Protein AF-A0A7W1N3K2-F1 (afdb_monomer)

Radius of gyration: 31.16 Å; Cα contacts (8 Å, |Δi|>4): 384; chains: 1; bounding box: 48×25×133 Å

pLDDT: mean 79.23, std 17.22, range [36.03, 97.38]

Structure (mmCIF, N/CA/C/O backbone):
data_AF-A0A7W1N3K2-F1
#
_entry.id   AF-A0A7W1N3K2-F1
#
loop_
_atom_site.group_PDB
_atom_site.id
_atom_site.type_symbol
_atom_site.label_atom_id
_atom_site.label_alt_id
_atom_site.label_comp_id
_atom_site.label_asym_id
_atom_site.label_entity_id
_atom_site.label_seq_id
_atom_site.pdbx_PDB_ins_code
_atom_site.Cartn_x
_atom_site.Cartn_y
_atom_site.Cartn_z
_atom_site.occupancy
_atom_site.B_iso_or_equiv
_atom_site.auth_seq_id
_atom_site.auth_comp_id
_atom_site.auth_asym_id
_atom_site.auth_atom_id
_atom_site.pdbx_PDB_model_num
ATOM 1 N N . MET A 1 1 ? -6.172 -7.281 101.952 1.00 43.69 1 MET A N 1
ATOM 2 C CA . MET A 1 1 ? -5.623 -6.506 100.820 1.00 43.69 1 MET A CA 1
ATOM 3 C C . MET A 1 1 ? -6.697 -5.537 100.343 1.00 43.69 1 MET A C 1
ATOM 5 O O . MET A 1 1 ? -7.819 -5.954 100.101 1.00 43.69 1 MET A O 1
ATOM 9 N N . THR A 1 2 ? -6.356 -4.253 100.351 1.00 39.69 2 THR A N 1
ATOM 10 C CA . THR A 1 2 ? -7.121 -3.047 99.977 1.00 39.69 2 THR A CA 1
ATOM 11 C C . THR A 1 2 ? -7.400 -2.968 98.447 1.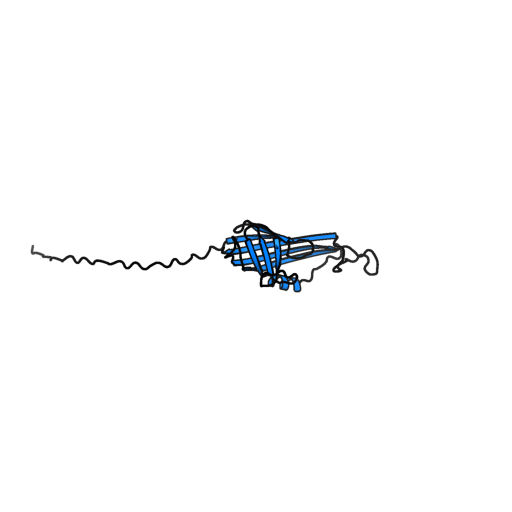00 39.69 2 THR A C 1
ATOM 13 O O . THR A 1 2 ? -6.930 -3.837 97.717 1.00 39.69 2 THR A O 1
ATOM 16 N N . PRO A 1 3 ? -8.194 -1.990 97.946 1.00 61.12 3 PRO A N 1
ATOM 17 C CA . PRO A 1 3 ? -9.293 -2.164 96.979 1.00 61.12 3 PRO A CA 1
ATOM 18 C C . PRO A 1 3 ? -8.945 -1.694 95.549 1.00 61.12 3 PRO A C 1
ATOM 20 O O . PRO A 1 3 ? -7.847 -1.183 95.340 1.00 61.12 3 PRO A O 1
ATOM 23 N N . ARG A 1 4 ? -9.892 -1.752 94.587 1.00 44.25 4 ARG A N 1
ATOM 24 C CA . ARG A 1 4 ? -10.005 -0.736 93.510 1.00 44.25 4 ARG A CA 1
ATOM 25 C C . ARG A 1 4 ? -11.300 -0.793 92.682 1.00 44.25 4 ARG A C 1
ATOM 27 O O . ARG A 1 4 ? -11.722 -1.826 92.184 1.00 44.25 4 ARG A O 1
ATOM 34 N N . THR A 1 5 ? -11.871 0.396 92.561 1.00 49.94 5 THR A N 1
ATOM 35 C CA . THR A 1 5 ? -12.971 0.910 91.738 1.00 49.94 5 THR A CA 1
ATOM 36 C C . THR A 1 5 ? -12.633 0.995 90.241 1.00 49.94 5 THR A C 1
ATOM 38 O O . THR A 1 5 ? -11.475 1.215 89.904 1.00 49.94 5 THR A O 1
ATOM 41 N N . ALA A 1 6 ? -13.647 0.963 89.360 1.00 44.06 6 ALA A N 1
ATOM 42 C CA . ALA A 1 6 ? -13.710 1.714 88.083 1.00 44.06 6 ALA A CA 1
ATOM 43 C C . ALA A 1 6 ? -15.118 1.551 87.459 1.00 44.06 6 ALA A C 1
ATOM 45 O O . ALA A 1 6 ? -15.509 0.450 87.099 1.00 44.06 6 ALA A O 1
ATOM 46 N N . ARG A 1 7 ? -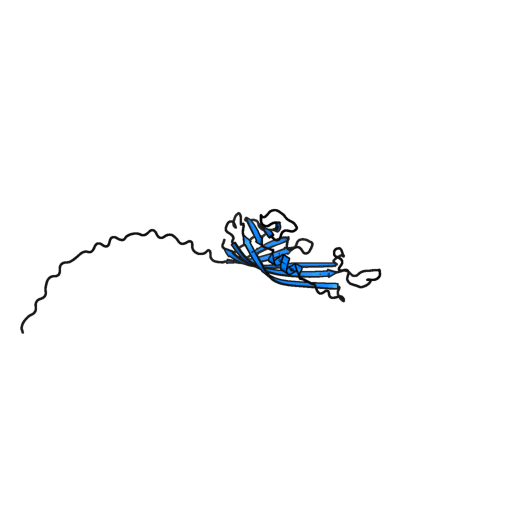16.005 2.546 87.598 1.00 42.62 7 ARG A N 1
ATOM 47 C CA . ARG A 1 7 ? -16.293 3.654 86.654 1.00 42.62 7 ARG A CA 1
ATOM 48 C C . ARG A 1 7 ? -17.092 3.237 85.407 1.00 42.62 7 ARG A C 1
ATOM 50 O O . ARG A 1 7 ? -16.603 2.525 84.543 1.00 42.62 7 ARG A O 1
ATOM 57 N N . GLN A 1 8 ? -18.316 3.770 85.342 1.00 48.03 8 GLN A N 1
ATOM 58 C CA . GLN A 1 8 ? -19.189 3.848 84.169 1.00 48.03 8 GLN A CA 1
ATOM 59 C C . GLN A 1 8 ? -18.473 4.480 82.970 1.00 48.03 8 GLN A C 1
ATOM 61 O O . GLN A 1 8 ? -17.677 5.394 83.177 1.00 48.03 8 GLN A O 1
ATOM 66 N N . LEU A 1 9 ? -18.855 4.100 81.745 1.00 43.91 9 LEU A N 1
ATOM 67 C CA . LEU A 1 9 ? -18.767 4.985 80.580 1.00 43.91 9 LEU A CA 1
ATOM 68 C C . LEU A 1 9 ? -19.886 4.693 79.566 1.00 43.91 9 LEU A C 1
ATOM 70 O O . LEU A 1 9 ? -19.924 3.675 78.882 1.00 43.91 9 LEU A O 1
ATOM 74 N N . LEU A 1 10 ? -20.809 5.650 79.577 1.00 40.62 10 LEU A N 1
ATOM 75 C CA . LEU A 1 10 ? -21.771 6.104 78.582 1.00 40.62 10 LEU A CA 1
ATOM 76 C C . LEU A 1 10 ? -21.402 5.754 77.123 1.00 40.62 10 LEU A C 1
ATOM 78 O O . LEU A 1 10 ? -20.351 6.154 76.624 1.00 40.62 10 LEU A O 1
ATOM 82 N N . GLY A 1 11 ? -22.301 5.047 76.434 1.00 37.06 11 GLY A N 1
ATOM 83 C CA . GLY A 1 11 ? -22.214 4.790 74.997 1.00 37.06 11 GLY A CA 1
ATOM 84 C C . GLY A 1 11 ? -22.633 6.013 74.181 1.00 37.06 11 GLY A C 1
ATOM 85 O O . GLY A 1 11 ? -23.742 6.519 74.340 1.00 37.06 11 GLY A O 1
ATOM 86 N N . LEU A 1 12 ? -21.750 6.466 73.290 1.00 36.03 12 LEU A N 1
ATOM 87 C CA . LEU A 1 12 ? -22.027 7.484 72.280 1.00 36.03 12 LEU A CA 1
ATOM 88 C C . LEU A 1 12 ? -22.140 6.786 70.914 1.00 36.03 12 LEU A C 1
ATOM 90 O O . LEU A 1 12 ? -21.133 6.374 70.342 1.00 36.03 12 LEU A O 1
ATOM 94 N N . LEU A 1 13 ? -23.365 6.621 70.402 1.00 36.94 13 LEU A N 1
ATOM 95 C CA . LEU A 1 13 ? -23.597 6.226 69.009 1.00 36.94 13 LEU A CA 1
ATOM 96 C C . LEU A 1 13 ? -23.281 7.423 68.102 1.00 36.94 13 LEU A C 1
ATOM 98 O O . LEU A 1 13 ? -23.987 8.429 68.139 1.00 36.94 13 LEU A O 1
ATOM 102 N N . ILE A 1 14 ? -22.252 7.303 67.264 1.00 43.41 14 ILE A N 1
ATOM 103 C CA . ILE A 1 14 ? -22.003 8.236 66.161 1.00 43.41 14 ILE A CA 1
ATOM 104 C C . ILE A 1 14 ? -22.633 7.640 64.900 1.00 43.41 14 ILE A C 1
ATOM 106 O O . ILE A 1 14 ? -22.141 6.657 64.348 1.00 43.41 14 ILE A O 1
ATOM 110 N N . ALA A 1 15 ? -23.748 8.226 64.463 1.00 45.44 15 ALA A N 1
ATOM 111 C CA . ALA A 1 15 ? -24.354 7.941 63.170 1.00 45.44 15 ALA A CA 1
ATOM 112 C C . ALA A 1 15 ? -23.503 8.589 62.066 1.00 45.44 15 ALA A C 1
ATOM 114 O O . ALA A 1 15 ? -23.486 9.809 61.915 1.00 45.44 15 ALA A O 1
ATOM 115 N N . ILE A 1 16 ? -22.773 7.770 61.307 1.00 57.22 16 ILE A N 1
ATOM 116 C CA . ILE A 1 16 ? -22.016 8.209 60.131 1.00 57.22 16 ILE A CA 1
ATOM 117 C C . ILE A 1 16 ? -22.963 8.179 58.928 1.00 57.22 16 ILE A C 1
ATOM 119 O O . ILE A 1 16 ? -23.215 7.130 58.337 1.00 57.22 16 ILE A O 1
ATOM 123 N N . THR A 1 17 ? -23.504 9.339 58.565 1.00 52.22 17 THR A N 1
ATOM 124 C CA . THR A 1 17 ? -24.185 9.562 57.283 1.00 52.22 17 THR A CA 1
ATOM 125 C C . THR A 1 17 ? -23.172 9.465 56.143 1.00 52.22 17 THR A C 1
ATOM 127 O O . THR A 1 17 ? -22.297 10.317 55.996 1.00 52.22 17 THR A O 1
ATOM 130 N N . CYS A 1 18 ? -23.282 8.405 55.342 1.00 46.88 18 CYS A N 1
ATOM 131 C CA . CYS A 1 18 ? -22.450 8.164 54.169 1.00 46.88 18 CYS A CA 1
ATOM 132 C C . CYS A 1 18 ? -22.920 9.066 53.014 1.00 46.88 18 CYS A C 1
ATOM 134 O O . CYS A 1 18 ? -24.005 8.877 52.469 1.00 46.88 18 CYS A O 1
ATOM 136 N N . ILE A 1 19 ? -22.118 10.074 52.668 1.00 56.16 19 ILE A N 1
ATOM 137 C CA . ILE A 1 19 ? -22.347 10.936 51.504 1.00 56.16 19 ILE A CA 1
ATOM 138 C C . ILE A 1 19 ? -21.936 10.140 50.260 1.00 56.16 19 ILE A C 1
ATOM 140 O O . ILE A 1 19 ? -20.752 9.907 50.026 1.00 56.16 19 ILE A O 1
ATOM 144 N N . THR A 1 20 ? -22.908 9.701 49.461 1.00 48.81 20 THR A N 1
ATOM 145 C CA . THR A 1 20 ? -22.653 9.032 48.181 1.00 48.81 20 THR A CA 1
ATOM 146 C C . THR A 1 20 ? -22.247 10.067 47.135 1.00 48.81 20 THR A C 1
ATOM 148 O O . THR A 1 20 ? -23.088 10.778 46.586 1.00 48.81 20 THR A O 1
ATOM 151 N N . VAL A 1 21 ? -20.949 10.167 46.861 1.00 57.38 21 VAL A N 1
ATOM 152 C CA . VAL A 1 21 ? -20.419 10.948 45.737 1.00 57.38 21 VAL A CA 1
ATOM 153 C C . VAL A 1 21 ? -20.678 10.158 44.444 1.00 57.38 21 VAL A C 1
ATOM 155 O O . VAL A 1 21 ? -20.273 8.995 44.380 1.00 57.38 21 VAL A O 1
ATOM 158 N N . PRO A 1 22 ? -21.338 10.716 43.412 1.00 49.38 22 PRO A N 1
ATOM 159 C CA . PRO A 1 22 ? -21.497 10.024 42.139 1.00 49.38 22 PRO A CA 1
ATOM 160 C C . PRO A 1 22 ? -20.122 9.844 41.489 1.00 49.38 22 PRO A C 1
ATOM 162 O O . PRO A 1 22 ? -19.454 10.812 41.126 1.00 49.38 22 PRO A O 1
ATOM 165 N N . SER A 1 23 ? -19.673 8.595 41.363 1.00 55.66 23 SER A N 1
ATOM 166 C CA . SER A 1 23 ? -18.460 8.268 40.620 1.00 55.66 23 SER A CA 1
ATOM 167 C C . SER A 1 23 ? -18.677 8.591 39.143 1.00 55.66 23 SER A C 1
ATOM 169 O O . SER A 1 23 ? -19.419 7.897 38.450 1.00 55.66 23 SER A O 1
ATOM 171 N N . ALA A 1 24 ? -18.024 9.644 38.652 1.00 55.44 24 ALA A N 1
ATOM 172 C CA . ALA A 1 24 ? -17.846 9.839 37.222 1.00 55.44 24 ALA A CA 1
ATOM 173 C C . ALA A 1 24 ? -17.081 8.622 36.684 1.00 55.44 24 ALA A C 1
ATOM 175 O O . ALA A 1 24 ? -15.933 8.383 37.063 1.00 55.44 24 ALA A O 1
ATOM 176 N N . ALA A 1 25 ? -17.736 7.817 35.848 1.00 49.62 25 ALA A N 1
ATOM 177 C CA . ALA A 1 25 ? -17.084 6.725 35.149 1.00 49.62 25 ALA A CA 1
ATOM 178 C C . ALA A 1 25 ? -16.041 7.329 34.203 1.00 49.62 25 ALA A C 1
ATOM 180 O O . ALA A 1 25 ? -16.373 7.848 33.138 1.00 49.62 25 ALA A O 1
ATOM 181 N N . PHE A 1 26 ? -14.773 7.300 34.610 1.00 51.06 26 PHE A N 1
ATOM 182 C CA . PHE A 1 26 ? -13.671 7.558 33.700 1.00 51.06 26 PHE A CA 1
ATOM 183 C C . PHE A 1 26 ? -13.748 6.502 32.598 1.00 51.06 26 PHE A C 1
ATOM 185 O O . PHE A 1 26 ? -13.645 5.307 32.878 1.00 51.06 26 PHE A O 1
ATOM 192 N N . ALA A 1 27 ? -13.974 6.940 31.357 1.00 50.41 27 ALA A N 1
ATOM 193 C CA . ALA A 1 27 ? -13.860 6.071 30.197 1.00 50.41 27 ALA A CA 1
ATOM 194 C C . ALA A 1 27 ? -12.475 5.416 30.247 1.00 50.41 27 ALA A C 1
ATOM 196 O O . ALA A 1 27 ? -11.451 6.104 30.244 1.00 50.41 27 ALA A O 1
ATOM 197 N N . THR A 1 28 ? -12.443 4.092 30.370 1.00 49.56 28 THR A N 1
ATOM 198 C CA . THR A 1 28 ? -11.194 3.340 30.320 1.00 49.56 28 THR A CA 1
ATOM 199 C C . THR A 1 28 ? -10.513 3.637 28.982 1.00 49.56 28 THR A C 1
ATOM 201 O O . THR A 1 28 ? -11.188 3.615 27.948 1.00 49.56 28 THR A O 1
ATOM 204 N N . PRO A 1 29 ? -9.200 3.941 28.960 1.00 51.53 29 PRO A N 1
ATOM 205 C CA . PRO A 1 29 ? -8.482 4.125 27.707 1.00 51.53 29 PRO A CA 1
ATOM 206 C C . PRO A 1 29 ? -8.714 2.895 26.827 1.00 51.53 29 PRO A C 1
ATOM 208 O O . PRO A 1 29 ? -8.426 1.776 27.256 1.00 51.53 29 PRO A O 1
ATOM 211 N N . SER A 1 30 ? -9.289 3.093 25.634 1.00 57.53 30 SER A N 1
ATOM 212 C CA . SER A 1 30 ? -9.571 1.998 24.702 1.00 57.53 30 SER A CA 1
ATOM 213 C C . SER A 1 30 ? -8.259 1.259 24.448 1.00 57.53 30 SER A C 1
ATOM 215 O O . SER A 1 30 ? -7.295 1.855 23.962 1.00 57.53 30 SER A O 1
ATOM 217 N N . ALA A 1 31 ? -8.192 -0.004 24.882 1.00 64.62 31 ALA A N 1
ATOM 218 C CA . ALA A 1 31 ? -6.961 -0.779 24.868 1.00 64.62 31 ALA A CA 1
ATOM 219 C C . ALA A 1 31 ? -6.385 -0.783 23.451 1.00 64.62 31 ALA A C 1
ATOM 221 O O . ALA A 1 31 ? -7.064 -1.201 22.515 1.00 64.62 31 ALA A O 1
ATOM 222 N N . THR A 1 32 ? -5.150 -0.309 23.296 1.00 72.94 32 THR A N 1
ATOM 223 C CA . THR A 1 32 ? -4.456 -0.281 22.010 1.00 72.94 32 THR A CA 1
ATOM 224 C C . THR A 1 32 ? -4.365 -1.693 21.444 1.00 72.94 32 THR A C 1
ATOM 226 O O . THR A 1 32 ? -3.746 -2.566 22.053 1.00 72.94 32 THR A O 1
ATOM 229 N N . LYS A 1 33 ? -4.966 -1.928 20.275 1.00 84.31 33 LYS A N 1
ATOM 230 C CA . LYS A 1 33 ? -4.964 -3.244 19.628 1.00 84.31 33 LYS A CA 1
ATOM 231 C C . LYS A 1 33 ? -4.117 -3.231 18.363 1.00 84.31 33 LYS A C 1
ATOM 233 O O . LYS A 1 33 ? -4.164 -2.278 17.588 1.00 84.31 33 LYS A O 1
ATOM 238 N N . SER A 1 34 ? -3.367 -4.305 18.136 1.00 89.94 34 SER A N 1
ATOM 239 C CA . SER A 1 34 ? -2.509 -4.441 16.959 1.00 89.94 34 SER A CA 1
ATOM 240 C C . SER A 1 34 ? -3.277 -4.938 15.734 1.00 89.94 34 SER A C 1
ATOM 242 O O . SER A 1 34 ? -4.151 -5.805 15.821 1.00 89.94 34 SER A O 1
ATOM 244 N N . VAL A 1 35 ? -2.907 -4.405 14.577 1.00 92.88 35 VAL A N 1
ATOM 245 C CA . VAL A 1 35 ? -3.463 -4.733 13.265 1.00 92.88 35 VAL A CA 1
ATOM 246 C C . VAL A 1 35 ? -2.312 -4.933 12.284 1.00 92.88 35 VAL A C 1
ATOM 248 O O . VAL A 1 35 ? -1.357 -4.159 12.295 1.00 92.88 35 VAL A O 1
ATOM 251 N N . GLN A 1 36 ? -2.406 -5.960 11.442 1.00 94.38 36 GLN A N 1
ATOM 252 C CA . GLN A 1 36 ? -1.502 -6.188 10.314 1.00 94.38 36 GLN A CA 1
ATOM 253 C C . GLN A 1 36 ? -2.184 -5.766 9.015 1.00 94.38 36 GLN A C 1
ATOM 255 O O . GLN A 1 36 ? -3.389 -5.961 8.849 1.00 94.38 36 GLN A O 1
ATOM 260 N N . ILE A 1 37 ? -1.405 -5.193 8.105 1.00 92.94 37 ILE A N 1
ATOM 261 C CA . ILE A 1 37 ? -1.875 -4.582 6.862 1.00 92.94 37 ILE A CA 1
ATOM 262 C C . ILE A 1 37 ? -1.190 -5.273 5.693 1.00 92.94 37 ILE A C 1
ATOM 264 O O . ILE A 1 37 ? 0.030 -5.443 5.699 1.00 92.94 37 ILE A O 1
ATOM 268 N N . TRP A 1 38 ? -1.973 -5.608 4.675 1.00 91.62 38 TRP A N 1
ATOM 269 C CA . TRP A 1 38 ? -1.497 -6.203 3.433 1.00 91.62 38 TRP A CA 1
ATOM 270 C C . TRP A 1 38 ? -2.159 -5.483 2.268 1.00 91.62 38 TRP A C 1
ATOM 272 O O . TRP A 1 38 ? -3.387 -5.446 2.195 1.00 91.62 38 TRP A O 1
ATOM 282 N N . VAL A 1 39 ? -1.368 -4.918 1.360 1.00 86.62 39 VAL A N 1
ATOM 283 C CA . VAL A 1 39 ? -1.870 -4.272 0.143 1.00 86.62 39 VAL A CA 1
ATOM 284 C C . VAL A 1 39 ? -1.228 -4.921 -1.069 1.00 86.62 39 VAL A C 1
ATOM 286 O O . VAL A 1 39 ? -0.005 -5.060 -1.145 1.00 86.62 39 VAL A O 1
ATOM 289 N N . THR A 1 40 ? -2.069 -5.267 -2.036 1.00 84.06 40 THR A N 1
ATOM 290 C CA . THR A 1 40 ? -1.651 -5.607 -3.392 1.00 84.06 40 THR A CA 1
ATOM 291 C C . THR A 1 40 ? -2.012 -4.434 -4.295 1.00 84.06 40 THR A C 1
ATOM 293 O O . THR A 1 40 ? -3.205 -4.237 -4.552 1.00 84.06 40 THR A O 1
ATOM 296 N N . PRO A 1 41 ? -1.022 -3.644 -4.745 1.00 71.44 41 PRO A N 1
ATOM 297 C CA . PRO A 1 41 ? -1.232 -2.587 -5.721 1.00 71.44 41 PRO A CA 1
ATOM 298 C C . PRO A 1 41 ? -1.942 -3.062 -6.992 1.00 71.44 41 PRO A C 1
ATOM 300 O O . PRO A 1 41 ? -1.636 -4.132 -7.520 1.00 71.44 41 PRO A O 1
ATOM 303 N N . ASP A 1 42 ? -2.858 -2.250 -7.510 1.00 66.44 42 ASP A N 1
ATOM 304 C CA . ASP A 1 42 ? -3.345 -2.377 -8.881 1.00 66.44 42 ASP A CA 1
ATOM 305 C C . ASP A 1 42 ? -2.285 -1.825 -9.861 1.00 66.44 42 ASP A C 1
ATOM 307 O O . ASP A 1 42 ? -1.387 -1.090 -9.459 1.00 66.44 42 ASP A O 1
ATOM 311 N N . LYS A 1 43 ? -2.341 -2.242 -11.140 1.00 58.00 43 LYS A N 1
ATOM 312 C CA . LYS A 1 43 ? -1.297 -2.007 -12.168 1.00 58.00 43 LYS A CA 1
ATOM 313 C C . LYS A 1 43 ? -0.663 -0.603 -12.119 1.00 58.00 43 LYS A C 1
ATOM 315 O O . LYS A 1 43 ? -1.372 0.399 -12.137 1.00 58.00 43 LYS A O 1
ATOM 320 N N . GLY A 1 44 ? 0.668 -0.567 -12.243 1.00 55.06 44 GLY A N 1
ATOM 321 C CA . GLY A 1 44 ? 1.487 0.645 -12.115 1.00 55.06 44 GLY A CA 1
ATOM 322 C C . GLY A 1 44 ? 1.805 0.893 -10.645 1.00 55.06 44 GLY A C 1
ATOM 323 O O . GLY A 1 44 ? 0.913 0.744 -9.826 1.00 55.06 44 GLY A O 1
ATOM 324 N N . ASP A 1 45 ? 3.061 1.199 -10.312 1.00 52.00 45 ASP A N 1
ATOM 325 C CA . ASP A 1 45 ? 3.653 1.242 -8.958 1.00 52.00 45 ASP A CA 1
ATOM 326 C C . ASP A 1 45 ? 3.018 2.269 -7.997 1.00 52.00 45 ASP A C 1
ATOM 328 O O . ASP A 1 45 ? 3.670 3.153 -7.445 1.00 52.00 45 ASP A O 1
ATOM 332 N N . THR A 1 46 ? 1.715 2.166 -7.791 1.00 56.91 46 THR A N 1
ATOM 333 C CA . THR A 1 46 ? 0.914 3.036 -6.954 1.00 56.91 46 THR A CA 1
ATOM 334 C C . THR A 1 46 ? 0.599 2.301 -5.656 1.00 56.91 46 THR A C 1
ATOM 336 O O . THR A 1 46 ? 0.402 1.089 -5.667 1.00 56.91 46 THR A O 1
ATOM 339 N N . PRO A 1 47 ? 0.530 2.970 -4.500 1.00 53.66 47 PRO A N 1
ATOM 340 C CA . PRO A 1 47 ? 0.220 2.299 -3.241 1.00 53.66 47 PRO A CA 1
ATOM 341 C C . PRO A 1 47 ? -1.266 1.913 -3.098 1.00 53.66 47 PRO A C 1
ATOM 343 O O . PRO A 1 47 ? -1.752 1.691 -1.986 1.00 53.66 47 PRO A O 1
ATOM 346 N N . TYR A 1 48 ? -2.004 1.849 -4.211 1.00 72.88 48 TYR A N 1
ATOM 347 C CA . TYR A 1 48 ? -3.452 1.703 -4.240 1.00 72.88 48 TYR A CA 1
ATOM 348 C C . TYR A 1 48 ? -3.850 0.352 -4.811 1.00 72.88 48 TYR A C 1
ATOM 350 O O . TYR A 1 48 ? -3.301 -0.076 -5.817 1.00 72.88 48 TYR A O 1
ATOM 358 N N . GLY A 1 49 ? -4.814 -0.313 -4.189 1.00 79.50 49 GLY A N 1
ATOM 359 C CA . GLY A 1 49 ? -5.293 -1.602 -4.663 1.00 79.50 49 GLY A CA 1
ATOM 360 C C . GLY A 1 49 ? -6.093 -2.342 -3.609 1.00 79.50 49 GLY A C 1
ATOM 361 O O . GLY A 1 49 ? -6.718 -1.734 -2.733 1.00 79.50 49 GLY A O 1
ATOM 362 N N . LYS A 1 50 ? -6.095 -3.671 -3.698 1.00 90.75 50 LYS A N 1
ATOM 363 C CA . LYS A 1 50 ? -6.791 -4.523 -2.730 1.00 90.75 50 LYS A CA 1
ATOM 364 C C . LYS A 1 50 ? -6.058 -4.488 -1.400 1.00 90.75 50 LYS A C 1
ATOM 366 O O . LYS A 1 50 ? -4.837 -4.621 -1.364 1.00 90.75 50 LYS A O 1
ATOM 371 N N . VAL A 1 51 ? -6.812 -4.355 -0.316 1.00 93.19 51 VAL A N 1
ATOM 372 C CA . VAL A 1 51 ? -6.266 -4.320 1.041 1.00 93.19 51 VAL A CA 1
ATOM 373 C C . VAL A 1 51 ? -6.934 -5.357 1.932 1.00 93.19 51 VAL A C 1
ATOM 375 O O . VAL A 1 51 ? -8.143 -5.578 1.845 1.00 93.19 51 VAL A O 1
ATOM 378 N N . LEU A 1 52 ? -6.137 -5.973 2.797 1.00 95.00 52 LEU A N 1
ATOM 379 C CA . LEU A 1 52 ? -6.551 -6.893 3.844 1.00 95.00 52 LEU A CA 1
ATOM 380 C C . LEU A 1 52 ? -5.981 -6.407 5.179 1.00 95.00 52 LEU A C 1
ATOM 382 O O . LEU A 1 52 ? -4.779 -6.166 5.300 1.00 95.00 52 LEU A O 1
ATOM 386 N N . PHE A 1 53 ? -6.850 -6.303 6.179 1.00 94.94 53 PHE A N 1
ATOM 387 C CA . PHE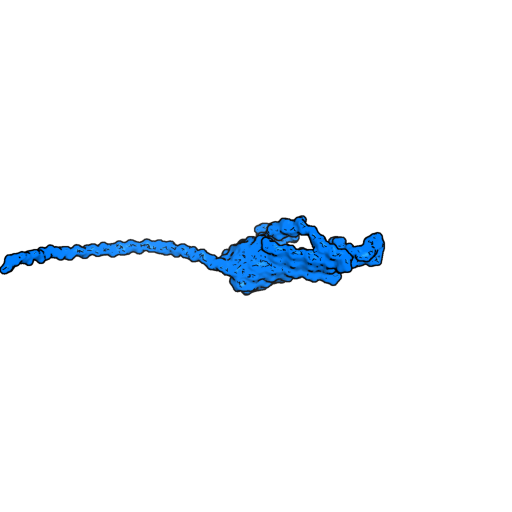 A 1 53 ? -6.479 -6.043 7.562 1.00 94.94 53 PHE A CA 1
ATOM 388 C C . PHE A 1 53 ? -6.755 -7.292 8.401 1.00 94.94 53 PHE A C 1
ATOM 390 O O . PHE A 1 53 ? -7.813 -7.916 8.267 1.00 94.94 53 PHE A O 1
ATOM 397 N N . THR A 1 54 ? -5.805 -7.657 9.261 1.00 95.69 54 THR A N 1
ATOM 398 C CA . THR A 1 54 ? -5.954 -8.767 10.215 1.00 95.69 54 THR A CA 1
ATOM 399 C C . THR A 1 54 ? -5.579 -8.341 11.638 1.00 95.69 54 THR A C 1
ATOM 401 O O . THR A 1 54 ? -4.895 -7.337 11.842 1.00 95.69 54 THR A O 1
ATOM 404 N N . GLY A 1 55 ? -6.029 -9.095 12.646 1.00 92.81 55 GLY A N 1
ATOM 405 C CA . GLY A 1 55 ? -5.859 -8.758 14.064 1.00 92.81 55 GLY A CA 1
ATOM 406 C C . GLY A 1 55 ? -7.093 -8.051 14.619 1.00 92.81 55 GLY A C 1
ATOM 407 O O . GLY A 1 55 ? -8.202 -8.567 14.499 1.00 92.81 55 GLY A O 1
ATOM 408 N N . ALA A 1 56 ? -6.918 -6.870 15.217 1.00 91.88 56 ALA A N 1
ATOM 409 C CA . ALA A 1 56 ? -8.036 -6.108 15.787 1.00 91.88 56 ALA A CA 1
ATOM 410 C C . ALA A 1 56 ? -9.078 -5.660 14.750 1.00 91.88 56 ALA A C 1
ATOM 412 O O . ALA A 1 56 ? -10.233 -5.413 15.090 1.00 91.88 56 ALA A O 1
ATOM 413 N N . ILE A 1 57 ? -8.662 -5.568 13.488 1.00 92.25 57 ILE A N 1
ATOM 414 C CA . ILE A 1 57 ? -9.524 -5.358 12.333 1.00 92.25 57 ILE A CA 1
ATOM 415 C C . ILE A 1 57 ? -9.425 -6.627 11.494 1.00 92.25 57 ILE A C 1
ATOM 417 O O . ILE A 1 57 ? -8.351 -6.949 11.003 1.00 92.25 57 ILE A O 1
ATOM 421 N N . GLY A 1 58 ? -10.537 -7.345 11.347 1.00 95.00 58 GLY A N 1
ATOM 422 C CA . GLY A 1 58 ? -10.683 -8.460 10.410 1.00 95.00 58 GLY A CA 1
ATOM 423 C C . GLY A 1 58 ? -11.631 -8.061 9.286 1.00 95.00 58 GLY A C 1
ATOM 424 O O . GLY A 1 58 ? -12.844 -8.282 9.393 1.00 95.00 58 GLY A O 1
ATOM 425 N N . ASP A 1 59 ? -11.098 -7.394 8.263 1.00 96.94 59 ASP A N 1
ATOM 426 C CA . ASP A 1 59 ? -11.862 -6.894 7.115 1.00 96.94 59 ASP A CA 1
ATOM 427 C C . ASP A 1 59 ? -10.944 -6.665 5.900 1.00 96.94 59 ASP A C 1
ATOM 429 O O . ASP A 1 59 ? -9.718 -6.670 6.008 1.00 96.94 59 ASP A O 1
ATOM 433 N N . TYR A 1 60 ? -11.537 -6.488 4.726 1.00 96.12 60 TYR A N 1
ATOM 434 C CA . TYR A 1 60 ? -10.836 -6.324 3.461 1.00 96.12 60 TYR A CA 1
ATOM 435 C C . TYR A 1 60 ? -11.604 -5.390 2.525 1.00 96.12 60 TYR A C 1
ATOM 437 O O . TYR A 1 60 ? -12.799 -5.134 2.683 1.00 96.12 60 TYR A O 1
ATOM 445 N N . GLY A 1 61 ? -10.917 -4.884 1.509 1.00 94.56 61 GLY A N 1
ATOM 446 C CA . GLY A 1 61 ? -11.526 -3.990 0.541 1.00 94.56 61 GLY A CA 1
ATOM 447 C C . GLY A 1 61 ? -10.507 -3.389 -0.404 1.00 94.56 61 GLY A C 1
ATOM 448 O O . GLY A 1 61 ? -9.697 -4.110 -0.987 1.00 94.56 61 GLY A O 1
ATOM 449 N N . LYS A 1 62 ? -10.570 -2.070 -0.576 1.00 92.81 62 LYS A N 1
ATOM 450 C CA . LYS A 1 62 ? -9.698 -1.335 -1.493 1.00 92.81 62 LYS A CA 1
ATOM 451 C C . LYS A 1 62 ? -9.277 0.015 -0.936 1.00 92.81 62 LYS A C 1
ATOM 453 O O . LYS A 1 62 ? -9.930 0.562 -0.049 1.00 92.81 62 LYS A O 1
ATOM 458 N N . THR A 1 63 ? -8.227 0.575 -1.509 1.00 88.81 63 THR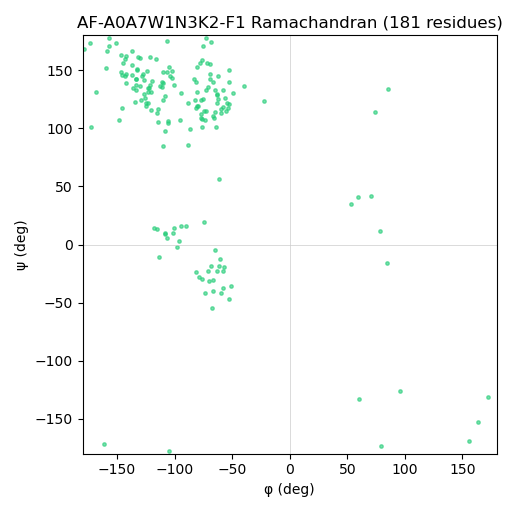 A N 1
ATOM 459 C CA . THR A 1 63 ? -7.772 1.938 -1.238 1.00 88.81 63 THR A CA 1
ATOM 460 C C . THR A 1 63 ? -8.084 2.872 -2.408 1.00 88.81 63 THR A C 1
ATOM 462 O O . THR A 1 63 ? -8.159 2.448 -3.560 1.00 88.81 63 THR A O 1
ATOM 465 N N . ILE A 1 64 ? -8.338 4.146 -2.108 1.00 85.50 64 ILE A N 1
ATOM 466 C CA . ILE A 1 64 ? -8.636 5.200 -3.085 1.00 85.50 64 ILE A CA 1
ATOM 467 C C . ILE A 1 64 ? -7.794 6.421 -2.724 1.00 85.50 64 ILE A C 1
ATOM 469 O O . ILE A 1 64 ? -7.778 6.815 -1.557 1.00 85.50 64 ILE A O 1
ATOM 473 N N . ASN A 1 65 ? -7.124 7.019 -3.709 1.00 78.25 65 ASN A N 1
ATOM 474 C CA . ASN A 1 65 ? -6.348 8.229 -3.475 1.00 78.25 65 ASN A CA 1
ATOM 475 C C . ASN A 1 65 ? -7.274 9.431 -3.255 1.00 78.25 65 ASN A C 1
ATOM 477 O O . ASN A 1 65 ? -8.265 9.596 -3.975 1.00 78.25 65 ASN A O 1
ATOM 481 N N . THR A 1 66 ? -6.995 10.224 -2.226 1.00 72.00 66 THR A N 1
ATOM 482 C CA . THR A 1 66 ? -7.849 11.328 -1.799 1.00 72.00 66 THR A CA 1
ATOM 483 C C . THR A 1 66 ? -7.050 12.534 -1.319 1.00 72.00 66 THR A C 1
ATOM 485 O O . THR A 1 66 ? -5.906 12.411 -0.899 1.00 72.00 66 THR A O 1
ATOM 488 N N . ASP A 1 67 ? -7.677 13.704 -1.314 1.00 72.19 67 ASP A N 1
ATOM 489 C CA . ASP A 1 67 ? -7.189 14.861 -0.572 1.00 72.19 67 ASP A CA 1
ATOM 490 C C . ASP A 1 67 ? -7.398 14.680 0.947 1.00 72.19 67 ASP A C 1
ATOM 492 O O . ASP A 1 67 ? -8.003 13.707 1.414 1.00 72.19 67 ASP A O 1
ATOM 496 N N . LYS A 1 68 ? -6.942 15.657 1.742 1.00 71.38 68 LYS A N 1
ATOM 497 C CA . LYS A 1 68 ? -7.117 15.669 3.208 1.00 71.38 68 LYS A CA 1
ATOM 498 C C . LYS A 1 68 ? -8.580 15.597 3.672 1.00 71.38 68 LYS A C 1
ATOM 500 O O . LYS A 1 68 ? -8.836 15.288 4.830 1.00 71.38 68 LYS A O 1
ATOM 505 N N . ASN A 1 69 ? -9.530 15.925 2.794 1.00 70.44 69 ASN A N 1
ATOM 506 C CA . ASN A 1 69 ? -10.963 15.926 3.076 1.00 70.44 69 ASN A CA 1
ATOM 507 C C . ASN A 1 69 ? -11.635 14.613 2.623 1.00 70.44 69 ASN A C 1
ATOM 509 O O . ASN A 1 69 ? -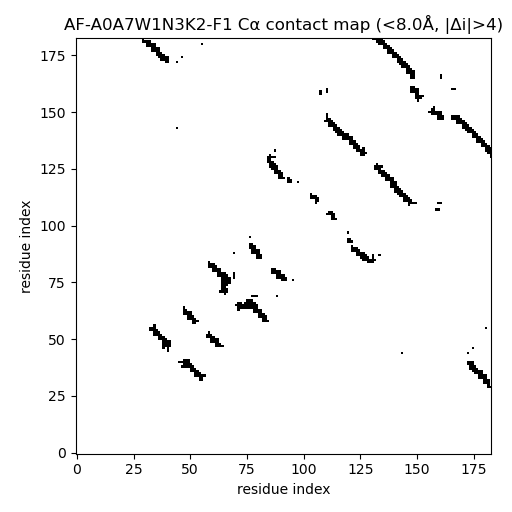12.854 14.480 2.726 1.00 70.44 69 ASN A O 1
ATOM 513 N N . GLY A 1 70 ? -10.874 13.642 2.101 1.00 62.06 70 GLY A N 1
ATOM 514 C CA . GLY A 1 70 ? -11.388 12.351 1.641 1.00 62.06 70 GLY A CA 1
ATOM 515 C C . GLY A 1 70 ? -12.059 12.384 0.260 1.00 62.06 70 GLY A C 1
ATOM 516 O O . GLY A 1 70 ? -12.714 11.399 -0.127 1.00 62.06 70 GLY A O 1
ATOM 517 N N . LYS A 1 71 ? -11.904 13.485 -0.491 1.00 72.31 71 LYS A N 1
ATOM 518 C CA . LYS A 1 71 ? -12.342 13.605 -1.889 1.00 72.31 71 LYS A CA 1
ATOM 519 C C . LYS A 1 71 ? -11.297 12.969 -2.795 1.00 72.31 71 LYS A C 1
ATOM 521 O O . LYS A 1 71 ? -10.115 13.148 -2.558 1.00 72.31 71 LYS A O 1
ATOM 526 N N . VAL A 1 72 ? -11.722 12.244 -3.831 1.00 73.25 72 VAL A N 1
ATOM 527 C CA . VAL A 1 72 ? -10.797 11.585 -4.769 1.00 73.25 72 VAL A CA 1
ATOM 528 C C . VAL A 1 72 ? -9.834 12.601 -5.382 1.00 73.25 72 VAL A C 1
ATOM 530 O O . VAL A 1 72 ? -10.275 13.591 -5.964 1.00 73.25 72 VAL A O 1
ATOM 533 N N . ASP A 1 73 ? -8.543 12.321 -5.256 1.00 66.38 73 ASP A N 1
ATOM 534 C CA . ASP A 1 73 ? -7.447 13.125 -5.787 1.00 66.38 73 ASP A CA 1
ATOM 535 C C . ASP A 1 73 ? -6.326 12.174 -6.202 1.00 66.38 73 ASP A C 1
ATOM 537 O O . ASP A 1 73 ? -5.787 11.450 -5.370 1.00 66.38 73 ASP A O 1
ATOM 541 N N . SER A 1 74 ? -5.988 12.140 -7.490 1.00 58.66 74 SER A N 1
ATOM 542 C CA . SER A 1 74 ? -4.915 11.285 -8.006 1.00 58.66 74 SER A CA 1
ATOM 543 C C . SER A 1 74 ? -3.524 11.724 -7.545 1.00 58.66 74 SER A C 1
ATOM 545 O O . SER A 1 74 ? -2.611 10.905 -7.586 1.00 58.66 74 SER A O 1
ATOM 547 N N . ASN A 1 75 ? -3.379 12.973 -7.089 1.00 61.94 75 ASN A N 1
ATOM 548 C CA . ASN A 1 75 ? -2.139 13.558 -6.576 1.00 61.94 75 ASN A CA 1
ATOM 549 C C . ASN A 1 75 ? -2.173 13.756 -5.052 1.00 61.94 75 ASN A C 1
ATOM 551 O O . ASN A 1 75 ? -1.295 14.418 -4.502 1.00 61.94 75 ASN A O 1
ATOM 555 N N . GLY A 1 76 ? -3.198 13.226 -4.382 1.00 61.81 76 GLY A N 1
ATOM 556 C CA . GLY A 1 76 ? -3.385 13.406 -2.952 1.00 61.81 76 GLY A CA 1
ATOM 557 C C . GLY A 1 76 ? -2.335 12.662 -2.127 1.00 61.81 76 GLY A C 1
ATOM 558 O O . GLY A 1 76 ? -1.896 11.567 -2.483 1.00 61.81 76 GLY A O 1
ATOM 559 N N . ASP A 1 77 ? -1.974 13.246 -0.986 1.00 76.94 77 ASP A N 1
ATOM 560 C CA . ASP A 1 77 ? -1.115 12.623 0.029 1.00 76.94 77 ASP A CA 1
ATOM 561 C C . ASP A 1 77 ? -1.926 11.835 1.079 1.00 76.94 77 ASP A C 1
ATOM 563 O O . ASP A 1 77 ? -1.425 11.521 2.160 1.00 76.94 77 ASP A O 1
ATOM 567 N N . TYR A 1 78 ? -3.197 11.532 0.801 1.00 83.69 78 TYR A N 1
ATOM 568 C CA . TYR A 1 78 ? -4.085 10.814 1.713 1.00 83.69 78 TYR A CA 1
ATOM 569 C C . TYR A 1 78 ? -4.741 9.634 1.015 1.00 83.69 78 TYR A C 1
ATOM 571 O O . TYR A 1 78 ? -5.114 9.690 -0.152 1.00 83.69 78 TYR A O 1
ATOM 579 N N . VAL A 1 79 ? -4.945 8.554 1.759 1.00 87.75 79 VAL A N 1
ATOM 580 C CA . VAL A 1 79 ? -5.538 7.332 1.223 1.00 87.75 79 VAL A CA 1
ATOM 581 C C . VAL A 1 79 ? -6.802 7.005 1.983 1.00 87.75 79 VAL A C 1
ATOM 583 O O . VAL A 1 79 ? -6.759 6.670 3.166 1.00 87.75 79 VAL A O 1
ATOM 586 N N . LYS A 1 80 ? -7.942 7.031 1.294 1.00 90.81 80 LYS A N 1
ATOM 587 C CA . LYS A 1 80 ? -9.180 6.495 1.847 1.00 90.81 80 LYS A CA 1
ATOM 588 C C . LYS A 1 80 ? -9.188 4.981 1.710 1.00 90.81 80 LYS A C 1
ATOM 590 O O . LYS A 1 80 ? -9.181 4.435 0.606 1.00 90.81 80 LYS A O 1
ATOM 595 N N . VAL A 1 81 ? -9.257 4.306 2.844 1.00 92.69 81 VAL A N 1
ATOM 596 C CA . VAL A 1 81 ? -9.451 2.866 2.949 1.00 92.69 81 VAL A CA 1
ATOM 597 C C . VAL A 1 81 ? -10.950 2.592 2.975 1.00 92.69 81 VAL A C 1
ATOM 599 O O . VAL A 1 81 ? -11.674 3.106 3.827 1.00 92.69 81 VAL A O 1
ATOM 602 N N . VAL A 1 82 ? -11.424 1.791 2.024 1.00 93.75 82 VAL A N 1
ATOM 603 C CA . VAL A 1 82 ? -12.828 1.394 1.902 1.00 93.75 82 VAL A CA 1
ATOM 604 C C . VAL A 1 82 ? -12.932 -0.103 2.144 1.00 93.75 82 VAL A C 1
ATOM 606 O O . VAL A 1 82 ? -12.562 -0.900 1.280 1.00 93.75 82 VAL A O 1
ATOM 609 N N . LEU A 1 83 ? -13.436 -0.472 3.320 1.00 95.81 83 LEU A N 1
ATOM 610 C CA . LEU A 1 83 ? -13.635 -1.852 3.757 1.00 95.81 83 LEU A CA 1
ATOM 611 C C . LEU A 1 83 ? -15.126 -2.212 3.733 1.00 95.81 83 LEU A C 1
ATOM 613 O O . LEU A 1 83 ? -15.977 -1.365 3.450 1.00 95.81 83 LEU A O 1
ATOM 617 N N . LYS A 1 84 ? -15.473 -3.473 4.010 1.00 97.38 84 LYS A N 1
ATOM 618 C CA . LYS A 1 84 ? -16.878 -3.906 4.011 1.00 97.38 84 LYS A CA 1
ATOM 619 C C . LYS A 1 84 ? -17.673 -3.335 5.182 1.00 97.38 84 LYS A C 1
ATOM 621 O O . LYS A 1 84 ? -18.869 -3.107 5.031 1.00 97.38 84 LYS A O 1
ATOM 626 N N . LYS A 1 85 ? -17.028 -3.100 6.326 1.00 95.88 85 LYS A N 1
ATOM 627 C CA . LYS A 1 85 ? -17.673 -2.654 7.573 1.00 95.88 85 LYS A CA 1
ATOM 628 C C . LYS A 1 85 ? -17.583 -1.141 7.807 1.00 95.88 85 LYS A C 1
ATOM 630 O O . LYS A 1 85 ? -18.119 -0.643 8.795 1.00 95.88 85 LYS A O 1
ATOM 635 N N . GLY A 1 86 ? -16.920 -0.403 6.917 1.00 95.56 86 GLY A N 1
ATOM 636 C CA . GLY A 1 86 ? -16.773 1.047 7.011 1.00 95.56 86 GLY A CA 1
ATOM 637 C C . GLY A 1 86 ? -15.550 1.570 6.264 1.00 95.56 86 GLY A C 1
ATOM 638 O O . GLY A 1 86 ? -14.899 0.851 5.504 1.00 95.56 86 GLY A O 1
ATOM 639 N N . THR A 1 87 ? -15.232 2.839 6.488 1.00 95.31 87 THR A N 1
ATOM 640 C CA . THR A 1 87 ? -14.099 3.525 5.854 1.00 95.31 87 THR A CA 1
ATOM 641 C C . THR A 1 87 ? -13.261 4.267 6.877 1.00 95.31 87 THR A C 1
ATOM 643 O O . THR A 1 87 ? -13.764 4.590 7.945 1.00 95.31 87 THR A O 1
ATOM 646 N N . PHE A 1 88 ? -12.023 4.600 6.527 1.00 93.75 88 PHE A N 1
ATOM 647 C CA . PHE A 1 88 ? -11.190 5.571 7.244 1.00 93.75 88 PHE A CA 1
ATOM 648 C C . PHE A 1 88 ? -10.117 6.137 6.309 1.00 93.75 88 PHE A C 1
ATOM 650 O O . PHE A 1 88 ? -9.948 5.655 5.187 1.00 93.75 88 PHE A O 1
ATOM 657 N N . VAL A 1 89 ? -9.400 7.164 6.753 1.00 91.94 89 VAL A N 1
ATOM 658 C CA . VAL A 1 89 ? -8.333 7.828 5.997 1.00 91.94 89 VAL A CA 1
ATOM 659 C C . VAL A 1 89 ? -6.980 7.519 6.629 1.00 91.94 89 VAL A C 1
ATOM 661 O O . VAL A 1 89 ? -6.844 7.511 7.849 1.00 91.94 89 VAL A O 1
ATOM 664 N N . VAL A 1 90 ? -5.983 7.270 5.783 1.00 90.75 90 VAL A N 1
ATOM 665 C CA . VAL A 1 90 ? -4.568 7.139 6.132 1.00 90.75 90 VAL A CA 1
ATOM 666 C C . VAL A 1 90 ? -3.832 8.375 5.619 1.00 90.75 90 VAL A C 1
ATOM 668 O O . VAL A 1 90 ? -3.934 8.707 4.439 1.00 90.75 90 VAL A O 1
ATOM 671 N N . ASP A 1 91 ? -3.072 9.038 6.487 1.00 89.69 91 ASP A N 1
ATOM 672 C CA . ASP A 1 91 ? -2.111 10.068 6.083 1.00 89.69 91 ASP A CA 1
ATOM 673 C C . ASP A 1 91 ? -0.884 9.400 5.444 1.00 89.69 91 ASP A C 1
ATOM 675 O O . ASP A 1 91 ? -0.158 8.646 6.100 1.00 89.69 91 ASP A O 1
ATOM 679 N N . ALA A 1 92 ? -0.682 9.663 4.153 1.00 80.88 92 ALA A N 1
ATOM 680 C CA . ALA A 1 92 ? 0.381 9.112 3.322 1.00 80.88 92 ALA A CA 1
ATOM 681 C C . ALA A 1 92 ? 1.467 10.150 2.972 1.00 80.88 92 ALA A C 1
ATOM 683 O O . ALA A 1 92 ? 2.373 9.848 2.194 1.00 80.88 92 ALA A O 1
ATOM 684 N N . THR A 1 93 ? 1.464 11.338 3.584 1.00 85.75 93 THR A N 1
ATOM 685 C CA . THR A 1 93 ? 2.450 12.403 3.310 1.00 85.75 93 THR A CA 1
ATOM 686 C C . THR A 1 93 ? 3.897 11.950 3.542 1.00 85.75 93 THR A C 1
ATOM 688 O O . THR A 1 93 ? 4.812 12.307 2.794 1.00 85.75 93 THR A O 1
ATOM 691 N N . ALA A 1 94 ? 4.131 11.125 4.568 1.00 87.75 94 ALA A N 1
ATOM 692 C CA . ALA A 1 94 ? 5.448 10.561 4.856 1.00 87.75 94 ALA A CA 1
ATOM 693 C C . ALA A 1 94 ? 5.921 9.590 3.762 1.00 87.75 94 ALA A C 1
ATOM 695 O O . ALA A 1 94 ? 7.122 9.502 3.498 1.00 87.75 94 ALA A O 1
ATOM 696 N N . ILE A 1 95 ? 4.987 8.898 3.102 1.00 86.19 95 ILE A N 1
ATOM 697 C CA . ILE A 1 95 ? 5.265 8.010 1.971 1.00 86.19 95 ILE A CA 1
ATOM 698 C C . ILE A 1 95 ? 5.734 8.858 0.791 1.00 86.19 95 ILE A C 1
ATOM 700 O O . ILE A 1 95 ? 6.849 8.651 0.318 1.00 86.19 95 ILE A O 1
ATOM 704 N N . ALA A 1 96 ? 4.960 9.866 0.382 1.00 81.38 96 ALA A N 1
ATOM 705 C CA . ALA A 1 96 ? 5.314 10.741 -0.738 1.00 81.38 96 ALA A CA 1
ATOM 706 C C . ALA A 1 96 ? 6.718 11.354 -0.579 1.00 81.38 96 ALA A C 1
ATOM 708 O O . ALA A 1 96 ? 7.561 11.242 -1.471 1.00 81.38 96 ALA A O 1
ATOM 709 N N . LYS A 1 97 ? 7.025 11.891 0.611 1.00 85.44 97 LYS A N 1
ATOM 710 C CA . LYS A 1 97 ? 8.364 12.414 0.937 1.00 85.44 97 LYS A CA 1
ATOM 711 C C . LYS A 1 97 ? 9.455 11.355 0.830 1.00 85.44 97 LYS A C 1
ATOM 713 O O . LYS A 1 97 ? 10.545 11.642 0.344 1.00 85.44 97 LYS A O 1
ATOM 718 N N . ARG A 1 98 ? 9.192 10.130 1.295 1.00 85.19 98 ARG A N 1
ATOM 719 C CA . ARG A 1 98 ? 10.185 9.053 1.263 1.00 85.19 98 ARG A CA 1
ATOM 720 C C . ARG A 1 98 ? 10.509 8.635 -0.167 1.00 85.19 98 ARG A C 1
ATOM 722 O O . ARG A 1 98 ? 11.680 8.419 -0.455 1.00 85.19 98 ARG A O 1
ATOM 729 N N . PHE A 1 99 ? 9.509 8.566 -1.045 1.00 81.56 99 PHE A N 1
ATOM 730 C CA . PHE A 1 99 ? 9.694 8.182 -2.446 1.00 81.56 99 PHE A CA 1
ATOM 731 C C . PHE A 1 99 ? 10.299 9.291 -3.314 1.00 81.56 99 PHE A C 1
ATOM 733 O O . PHE A 1 99 ? 11.065 8.976 -4.221 1.00 81.56 99 PHE A O 1
ATOM 740 N N . ALA A 1 100 ? 10.066 10.570 -2.996 1.00 81.62 100 ALA A N 1
ATOM 741 C CA . ALA A 1 100 ? 10.638 11.703 -3.734 1.00 81.62 100 ALA A CA 1
ATOM 742 C C . ALA A 1 100 ? 12.181 11.717 -3.780 1.00 81.62 100 ALA A C 1
ATOM 744 O O . ALA A 1 100 ? 12.769 12.311 -4.681 1.00 81.62 100 ALA A O 1
ATOM 745 N N . HIS A 1 101 ? 12.843 11.059 -2.825 1.00 75.56 101 HIS A N 1
ATOM 746 C CA . HIS A 1 101 ? 14.305 11.013 -2.723 1.00 75.56 101 HIS A CA 1
ATOM 747 C C . HIS A 1 101 ? 14.917 9.666 -3.130 1.00 75.56 101 HIS A C 1
ATOM 749 O O . HIS A 1 101 ? 16.120 9.465 -2.956 1.00 75.56 101 HIS A O 1
ATOM 755 N N . LEU A 1 102 ? 14.124 8.721 -3.643 1.00 79.50 102 LEU A N 1
ATOM 756 C CA . LEU A 1 102 ? 14.644 7.407 -4.014 1.00 79.50 102 LEU A CA 1
ATOM 757 C C . LEU A 1 102 ? 15.283 7.435 -5.400 1.00 79.50 102 LEU A C 1
ATOM 759 O O . LEU A 1 102 ? 14.640 7.745 -6.398 1.00 79.50 102 LEU A O 1
ATOM 763 N N . ALA A 1 103 ? 16.546 7.019 -5.452 1.00 78.38 103 ALA A N 1
ATOM 764 C CA . ALA A 1 103 ? 17.256 6.716 -6.685 1.00 78.38 103 ALA A CA 1
ATOM 765 C C . ALA A 1 103 ? 17.446 5.191 -6.783 1.00 78.38 103 ALA A C 1
ATOM 767 O O . ALA A 1 103 ? 18.358 4.651 -6.148 1.00 78.38 103 ALA A O 1
ATOM 768 N N . PRO A 1 104 ? 16.585 4.462 -7.518 1.00 76.00 104 PRO A N 1
ATOM 769 C CA . PRO A 1 104 ? 16.739 3.023 -7.672 1.00 76.00 104 PRO A CA 1
ATOM 770 C C . PRO A 1 104 ? 18.043 2.681 -8.385 1.00 76.00 104 PRO A C 1
ATOM 772 O O . PRO A 1 104 ? 18.339 3.192 -9.467 1.00 76.00 104 PRO A O 1
ATOM 775 N N . LYS A 1 105 ? 18.809 1.762 -7.797 1.00 86.00 105 LYS A N 1
ATOM 776 C CA . LYS A 1 105 ? 19.970 1.179 -8.463 1.00 86.00 105 LYS A CA 1
ATOM 777 C C . LYS A 1 105 ? 19.490 0.081 -9.404 1.00 86.00 105 LYS A C 1
ATOM 779 O O . LYS A 1 105 ? 18.901 -0.903 -8.964 1.00 86.00 105 LYS A O 1
ATOM 784 N N . VAL A 1 106 ? 19.764 0.259 -10.691 1.00 89.94 106 VAL A N 1
ATOM 785 C CA . VAL A 1 106 ? 19.475 -0.744 -11.716 1.00 89.94 106 VAL A CA 1
ATOM 786 C C . VAL A 1 106 ? 20.713 -1.591 -11.955 1.00 89.94 106 VAL A C 1
ATOM 788 O O . VAL A 1 106 ? 21.803 -1.065 -12.186 1.00 89.94 106 VAL A O 1
ATOM 791 N N . ASP A 1 107 ? 20.535 -2.905 -11.935 1.00 92.81 107 ASP A N 1
ATOM 792 C CA . ASP A 1 107 ? 21.536 -3.839 -12.422 1.00 92.81 107 ASP A CA 1
ATOM 793 C C . ASP A 1 107 ? 21.500 -3.849 -13.956 1.00 92.81 107 ASP A C 1
ATOM 795 O O . ASP A 1 107 ? 20.531 -4.290 -14.574 1.00 92.81 107 ASP A O 1
ATOM 799 N N . SER A 1 108 ? 22.554 -3.345 -14.598 1.00 91.31 108 SER A N 1
ATOM 800 C CA . SER A 1 108 ? 22.627 -3.248 -16.061 1.00 91.31 108 SER A CA 1
ATOM 801 C C . SER A 1 108 ? 22.779 -4.609 -16.760 1.00 91.31 108 SER A C 1
ATOM 803 O O . SER A 1 108 ? 22.406 -4.758 -17.931 1.00 91.31 108 SER A O 1
ATOM 805 N N . SER A 1 109 ? 23.288 -5.621 -16.054 1.00 93.75 109 SER A N 1
ATOM 806 C CA . SER A 1 109 ? 23.516 -6.970 -16.580 1.00 93.75 109 SER A CA 1
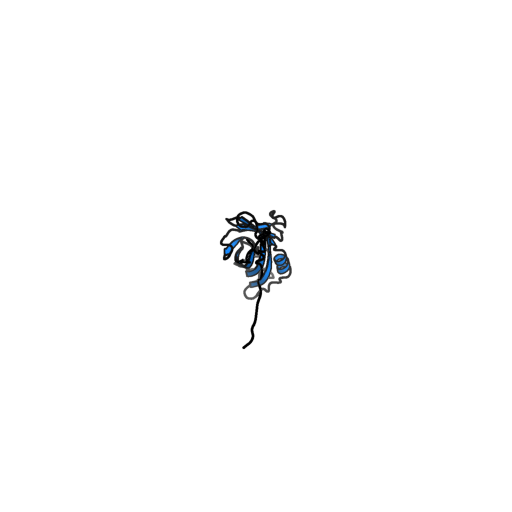ATOM 807 C C . SER A 1 109 ? 22.232 -7.796 -16.644 1.00 93.75 109 SER A C 1
ATOM 809 O O . SER A 1 109 ? 22.063 -8.615 -17.548 1.00 93.75 109 SER A O 1
ATOM 811 N N . THR A 1 110 ? 21.267 -7.519 -15.770 1.00 93.81 110 THR A N 1
ATOM 812 C CA . THR A 1 110 ? 19.961 -8.201 -15.741 1.00 93.81 110 THR A CA 1
ATOM 813 C C . THR A 1 110 ? 18.791 -7.285 -16.095 1.00 93.81 110 THR A C 1
ATOM 815 O O . THR A 1 110 ? 17.695 -7.774 -16.352 1.00 93.81 110 THR A O 1
ATOM 818 N N . CYS A 1 111 ? 19.017 -5.971 -16.171 1.00 92.50 111 CYS A N 1
ATOM 819 C CA . CYS A 1 111 ? 17.973 -4.948 -16.268 1.00 92.50 111 CYS A CA 1
ATOM 820 C C . CYS A 1 111 ? 16.922 -5.063 -15.162 1.00 92.50 111 CYS A C 1
ATOM 822 O O . CYS A 1 111 ? 15.739 -4.801 -15.385 1.00 92.50 111 CYS A O 1
ATOM 824 N N . SER A 1 112 ? 17.373 -5.458 -13.972 1.00 91.38 112 SER A N 1
ATOM 825 C CA . SER A 1 112 ? 16.537 -5.605 -12.790 1.00 91.38 112 SER A CA 1
ATOM 826 C C . SER A 1 112 ? 16.753 -4.459 -11.810 1.00 91.38 112 SER A C 1
ATOM 828 O O . SER A 1 112 ? 17.821 -3.843 -11.759 1.00 91.38 112 SER A O 1
ATOM 830 N N . ALA A 1 113 ? 15.720 -4.165 -11.033 1.00 89.50 113 ALA A N 1
ATOM 831 C CA . ALA A 1 113 ? 15.799 -3.246 -9.912 1.00 89.50 113 ALA A CA 1
ATOM 832 C C . ALA A 1 113 ? 14.930 -3.757 -8.767 1.00 89.50 113 ALA A C 1
ATOM 834 O O . ALA A 1 113 ? 13.869 -4.342 -8.996 1.00 89.50 113 ALA A O 1
ATOM 835 N N . ILE A 1 114 ? 15.377 -3.490 -7.544 1.00 89.12 114 ILE A N 1
ATOM 836 C CA . ILE A 1 114 ? 14.585 -3.658 -6.332 1.00 89.12 114 ILE A CA 1
ATOM 837 C C . ILE A 1 114 ? 14.676 -2.383 -5.500 1.00 89.12 114 ILE A C 1
ATOM 839 O O . ILE A 1 114 ? 15.745 -1.792 -5.344 1.00 89.12 114 ILE A O 1
ATOM 843 N N . ILE A 1 115 ? 13.536 -1.958 -4.975 1.00 88.38 115 ILE A N 1
ATOM 844 C CA . ILE A 1 115 ? 13.399 -0.839 -4.056 1.00 88.38 115 ILE A CA 1
ATOM 845 C C . ILE A 1 115 ? 12.695 -1.375 -2.821 1.00 88.38 115 ILE A C 1
ATOM 847 O O . ILE A 1 115 ? 11.570 -1.863 -2.909 1.00 88.38 115 ILE A O 1
ATOM 851 N N . SER A 1 116 ? 13.348 -1.240 -1.672 1.00 90.69 116 SER A N 1
ATOM 852 C CA . SER A 1 116 ? 12.779 -1.611 -0.380 1.00 90.69 116 SER A CA 1
ATOM 853 C C . SER A 1 116 ? 12.792 -0.401 0.539 1.00 90.69 116 SER A C 1
ATOM 855 O O . SER A 1 116 ? 13.845 0.174 0.814 1.00 90.69 116 SER A O 1
ATOM 857 N N . VAL A 1 117 ? 11.615 -0.014 1.021 1.00 89.94 117 VAL A N 1
ATOM 858 C CA . VAL A 1 117 ? 11.435 1.106 1.947 1.00 89.94 117 VAL A CA 1
ATOM 859 C C . VAL A 1 117 ? 10.698 0.586 3.163 1.00 89.94 117 VAL A C 1
ATOM 861 O O . VAL A 1 117 ? 9.575 0.118 3.047 1.00 89.94 117 VAL A O 1
ATOM 864 N N . THR A 1 118 ? 11.306 0.673 4.338 1.00 93.12 118 THR A N 1
ATOM 865 C CA . THR A 1 118 ? 10.709 0.155 5.575 1.00 93.12 118 THR A CA 1
ATOM 866 C C . THR A 1 118 ? 10.422 1.265 6.569 1.00 93.12 118 THR A C 1
ATOM 868 O O . THR A 1 118 ? 11.087 2.301 6.525 1.00 93.12 118 THR A O 1
ATOM 871 N N . HIS A 1 119 ? 9.526 0.998 7.519 1.00 92.12 119 HIS A N 1
ATOM 872 C CA . HIS A 1 119 ? 9.240 1.877 8.656 1.00 92.12 119 HIS A CA 1
ATOM 873 C C . HIS A 1 119 ? 8.757 3.277 8.249 1.00 92.12 119 HIS A C 1
ATOM 875 O O . HIS A 1 119 ? 9.163 4.282 8.830 1.00 92.12 119 HIS A O 1
ATOM 881 N N . VAL A 1 120 ? 7.902 3.356 7.225 1.00 91.94 120 VAL A N 1
ATOM 882 C CA . VAL A 1 120 ? 7.283 4.628 6.843 1.00 91.94 120 VAL A CA 1
ATOM 883 C C . VAL A 1 120 ? 6.094 4.891 7.764 1.00 91.94 120 VAL A C 1
ATOM 885 O O . VAL A 1 120 ? 5.154 4.091 7.747 1.00 91.94 120 VAL A O 1
ATOM 888 N N . PRO A 1 121 ? 6.101 5.973 8.559 1.00 93.62 121 PRO A N 1
ATOM 889 C CA . PRO A 1 121 ? 5.049 6.217 9.532 1.00 93.62 121 PRO A CA 1
ATOM 890 C C . PRO A 1 121 ? 3.729 6.567 8.844 1.00 93.62 121 PRO A C 1
ATOM 892 O O . PRO A 1 121 ? 3.708 7.303 7.859 1.00 93.62 121 PRO A O 1
ATOM 895 N N . ILE A 1 122 ? 2.630 6.076 9.412 1.00 92.31 122 ILE A N 1
ATOM 896 C CA . ILE A 1 122 ? 1.263 6.398 8.997 1.00 92.31 122 ILE A CA 1
ATOM 897 C C . ILE A 1 122 ? 0.394 6.746 10.206 1.00 92.31 122 ILE A C 1
ATOM 899 O O . ILE A 1 122 ? 0.608 6.241 11.312 1.00 92.31 122 ILE A O 1
ATOM 903 N N . THR A 1 123 ? -0.611 7.590 9.982 1.00 92.81 123 THR A N 1
ATOM 904 C CA . THR A 1 123 ? -1.648 7.928 10.971 1.00 92.81 123 THR A CA 1
ATOM 905 C C . THR A 1 123 ? -3.026 7.712 10.357 1.00 92.81 123 THR A C 1
ATOM 907 O O . THR A 1 123 ? -3.192 7.903 9.153 1.00 92.81 123 THR A O 1
ATOM 910 N N . ILE A 1 124 ? -3.998 7.301 11.173 1.00 91.38 124 ILE A N 1
ATOM 911 C CA . ILE A 1 124 ? -5.368 7.001 10.738 1.00 91.38 124 ILE A CA 1
ATOM 912 C C . ILE A 1 124 ? -6.380 7.894 11.444 1.00 91.38 124 ILE A C 1
ATOM 914 O O . ILE A 1 124 ? -6.258 8.141 12.646 1.00 91.38 124 ILE A O 1
ATOM 918 N N . SER A 1 125 ? -7.389 8.340 10.696 1.00 89.69 125 SER A N 1
ATOM 919 C CA . SER A 1 125 ? -8.492 9.168 11.188 1.00 89.69 125 SER A CA 1
ATOM 920 C C . SER A 1 125 ? -9.746 9.057 10.302 1.00 89.69 125 SER A C 1
ATOM 922 O O . SER A 1 125 ? -9.744 8.376 9.275 1.00 89.69 125 SER A O 1
ATOM 924 N N . GLY A 1 126 ? -10.834 9.735 10.690 1.00 88.56 126 GLY A N 1
ATOM 925 C CA . GLY A 1 126 ? -11.999 9.956 9.818 1.00 88.56 126 GLY A CA 1
ATOM 926 C C . GLY A 1 126 ? -12.824 8.700 9.533 1.00 88.56 126 GLY A C 1
ATOM 927 O O . GLY A 1 126 ? -13.213 8.451 8.391 1.00 88.56 126 GLY A O 1
ATOM 928 N N . GLY A 1 127 ? -13.034 7.880 10.560 1.00 92.31 127 GLY A N 1
ATOM 929 C CA . GLY A 1 127 ? -13.715 6.602 10.439 1.00 92.31 127 GLY A CA 1
ATOM 930 C C . GLY A 1 127 ? -15.228 6.683 10.203 1.00 92.31 127 GLY A C 1
ATOM 931 O O . GLY A 1 127 ? -15.885 7.647 10.586 1.00 92.31 127 GLY A O 1
ATOM 932 N N . THR A 1 128 ? -15.806 5.633 9.616 1.00 95.12 128 THR A N 1
ATOM 933 C CA . THR A 1 128 ? -17.262 5.437 9.469 1.00 95.12 128 THR A CA 1
ATOM 934 C C . THR A 1 128 ? -17.659 3.991 9.783 1.00 95.12 128 THR A C 1
ATOM 936 O O . THR A 1 128 ? -16.806 3.102 9.848 1.00 95.12 128 THR A O 1
ATOM 939 N N . GLY A 1 129 ? -18.959 3.729 9.966 1.00 94.62 129 GLY A N 1
ATOM 940 C CA . GLY A 1 129 ? -19.472 2.379 10.229 1.00 94.62 129 GLY A CA 1
ATOM 941 C C . GLY A 1 129 ? -18.876 1.776 11.503 1.00 94.62 129 GLY A C 1
ATOM 942 O O . GLY A 1 129 ? -18.783 2.455 12.524 1.00 94.62 129 GLY A O 1
ATOM 943 N N . SER A 1 130 ? -18.409 0.526 11.435 1.00 94.25 130 SER A N 1
ATOM 944 C CA . SER A 1 130 ? -17.723 -0.149 12.553 1.00 94.25 130 SER A CA 1
ATOM 945 C C . SER A 1 130 ? -16.384 0.486 12.947 1.00 94.25 130 SER A C 1
ATOM 947 O O . SER A 1 130 ? -15.767 0.040 13.908 1.00 94.25 130 SER A O 1
ATOM 949 N N . TYR A 1 131 ? -15.927 1.501 12.212 1.00 94.62 131 TYR A N 1
ATOM 950 C CA . TYR A 1 131 ? -14.672 2.203 12.454 1.00 94.62 131 TYR A CA 1
ATOM 951 C C . TYR A 1 131 ? -14.882 3.665 12.844 1.00 94.62 131 TYR A C 1
ATOM 953 O O . TYR A 1 131 ? -13.923 4.417 12.809 1.00 94.62 131 TYR A O 1
ATOM 961 N N . ALA A 1 132 ? -16.096 4.102 13.199 1.00 93.00 132 ALA A N 1
ATOM 962 C CA . ALA A 1 132 ? -16.415 5.520 13.417 1.00 93.00 132 ALA A CA 1
ATOM 963 C C . ALA A 1 132 ? -15.458 6.265 14.376 1.00 93.00 132 ALA A C 1
ATOM 965 O O . ALA A 1 132 ? -15.136 7.425 14.130 1.00 93.00 132 ALA A O 1
ATOM 966 N N . ALA A 1 133 ? -14.966 5.599 15.425 1.00 90.75 133 ALA A N 1
ATOM 967 C CA . ALA A 1 133 ? -14.031 6.167 16.399 1.00 90.75 133 ALA A CA 1
ATOM 968 C C . ALA A 1 133 ? -12.564 5.750 16.171 1.00 90.75 133 ALA A C 1
ATOM 970 O O . ALA A 1 133 ? -11.726 5.938 17.054 1.00 90.75 133 ALA A O 1
ATOM 971 N N . ILE A 1 134 ? -12.236 5.184 15.001 1.00 91.38 134 ILE A N 1
ATOM 972 C CA . ILE A 1 134 ? -10.893 4.667 14.743 1.00 91.38 134 ILE A CA 1
ATOM 973 C C . ILE A 1 134 ? -9.850 5.783 14.783 1.00 91.38 134 ILE A C 1
ATOM 975 O O . ILE A 1 134 ? -9.939 6.795 14.083 1.00 91.38 134 ILE A O 1
ATOM 979 N N . ALA A 1 135 ? -8.812 5.549 15.572 1.00 91.50 135 ALA A N 1
ATOM 980 C CA . ALA A 1 135 ? -7.606 6.354 15.586 1.00 91.50 135 ALA A CA 1
ATOM 981 C C . ALA A 1 135 ? -6.410 5.437 15.809 1.00 91.50 135 ALA A C 1
ATOM 983 O O . ALA A 1 135 ? -6.497 4.438 16.526 1.00 91.50 135 ALA A O 1
ATOM 984 N N . GLY A 1 136 ? -5.280 5.761 15.192 1.00 91.50 136 GLY A N 1
ATOM 985 C CA . GLY A 1 136 ? -4.107 4.916 15.327 1.00 91.50 136 GLY A CA 1
ATOM 986 C C . GLY A 1 136 ? -2.887 5.426 14.594 1.00 91.50 136 GLY A C 1
ATOM 987 O O . GLY A 1 136 ? -2.954 6.343 13.774 1.00 91.50 136 GLY A O 1
ATOM 988 N N . LYS A 1 137 ? -1.761 4.795 14.910 1.00 94.06 137 LYS A N 1
ATOM 989 C CA . LYS A 1 137 ? -0.473 5.023 14.258 1.00 94.06 137 LYS A CA 1
ATOM 990 C C . LYS A 1 137 ? 0.154 3.690 13.910 1.00 94.06 137 LYS A C 1
ATOM 992 O O . LYS A 1 137 ? -0.055 2.690 14.599 1.00 94.06 137 LYS A O 1
ATOM 997 N N . GLY A 1 138 ? 0.938 3.686 12.849 1.00 93.56 138 GLY A N 1
ATOM 998 C CA . GLY A 1 138 ? 1.590 2.482 12.376 1.00 93.56 138 GLY A CA 1
ATOM 999 C C . GLY A 1 138 ? 2.754 2.780 11.463 1.00 93.56 138 GLY A C 1
ATOM 1000 O O . GLY A 1 138 ? 3.154 3.931 11.290 1.00 93.56 138 GLY A O 1
ATOM 1001 N N . ASN A 1 139 ? 3.272 1.714 10.874 1.00 94.44 139 ASN A N 1
ATOM 1002 C CA . ASN A 1 139 ? 4.336 1.773 9.898 1.00 94.44 139 ASN A CA 1
ATOM 1003 C C . ASN A 1 139 ? 4.005 0.884 8.706 1.00 94.44 139 ASN A C 1
ATOM 1005 O O . ASN A 1 139 ? 3.481 -0.219 8.870 1.00 94.44 139 ASN A O 1
ATOM 1009 N N . LEU A 1 140 ? 4.374 1.356 7.521 1.00 93.00 140 LEU A N 1
ATOM 1010 C CA . LEU A 1 140 ? 4.319 0.593 6.286 1.00 93.00 140 LEU A CA 1
ATOM 1011 C C . LEU A 1 140 ? 5.724 0.261 5.785 1.00 93.00 140 LEU A C 1
ATOM 1013 O O . LEU A 1 140 ? 6.680 1.023 5.955 1.00 93.00 140 LEU A O 1
ATOM 1017 N N . ASN A 1 141 ? 5.811 -0.885 5.127 1.00 92.94 141 ASN A N 1
ATOM 1018 C CA . ASN A 1 141 ? 6.956 -1.373 4.390 1.00 92.94 141 ASN A CA 1
ATOM 1019 C C . ASN A 1 141 ? 6.531 -1.595 2.943 1.00 92.94 141 ASN A C 1
ATOM 1021 O O . ASN A 1 141 ? 5.469 -2.151 2.675 1.00 92.94 141 ASN A O 1
ATOM 1025 N N . PHE A 1 142 ? 7.388 -1.195 2.022 1.00 90.75 142 PHE A N 1
ATOM 1026 C CA . PHE A 1 142 ? 7.169 -1.251 0.592 1.00 90.75 142 PHE A CA 1
ATOM 1027 C C . PHE A 1 142 ? 8.293 -2.052 -0.033 1.00 90.75 142 PHE A C 1
ATOM 1029 O O . PHE A 1 142 ? 9.466 -1.822 0.273 1.00 90.75 142 PHE A O 1
ATOM 1036 N N . VAL A 1 143 ? 7.928 -2.948 -0.938 1.00 89.06 143 VAL A N 1
ATOM 1037 C CA . VAL A 1 143 ? 8.876 -3.616 -1.821 1.00 89.06 143 VAL A CA 1
ATOM 1038 C C . VAL A 1 143 ? 8.357 -3.475 -3.238 1.00 89.06 143 VAL A C 1
ATOM 1040 O O . VAL A 1 143 ? 7.232 -3.879 -3.525 1.00 89.06 143 VAL A O 1
ATOM 1043 N N . PHE A 1 144 ? 9.193 -2.919 -4.107 1.00 87.12 144 PHE A N 1
ATOM 1044 C CA . PHE A 1 144 ? 8.981 -2.861 -5.546 1.00 87.12 144 PHE A CA 1
ATOM 1045 C C . PHE A 1 144 ? 10.135 -3.578 -6.225 1.00 87.12 144 PHE A C 1
ATOM 1047 O O . PHE A 1 144 ? 11.296 -3.321 -5.914 1.00 87.12 144 PHE A O 1
ATOM 1054 N N . ALA A 1 145 ? 9.829 -4.464 -7.157 1.00 88.19 145 ALA A N 1
ATOM 1055 C CA . ALA A 1 145 ? 10.813 -5.116 -7.998 1.00 88.19 145 ALA A CA 1
ATOM 1056 C C . ALA A 1 145 ? 10.345 -5.067 -9.448 1.00 88.19 145 ALA A C 1
ATOM 1058 O O . ALA A 1 145 ? 9.157 -5.202 -9.740 1.00 88.19 145 ALA A O 1
ATOM 1059 N N . GLY A 1 146 ? 11.281 -4.878 -10.368 1.00 88.12 146 GLY A N 1
ATOM 1060 C CA . GLY A 1 146 ? 10.962 -4.742 -11.780 1.00 88.12 146 GLY A CA 1
ATOM 1061 C C . GLY A 1 146 ? 12.045 -5.315 -12.672 1.00 88.12 146 GLY A C 1
ATOM 1062 O O . GLY A 1 146 ? 13.230 -5.278 -12.341 1.00 88.12 146 GLY A O 1
ATOM 1063 N N . LEU A 1 147 ? 11.611 -5.819 -13.825 1.00 88.81 147 LEU A N 1
ATOM 1064 C CA . LEU A 1 147 ? 12.463 -6.206 -14.939 1.00 88.81 147 LEU A CA 1
ATOM 1065 C C . LEU A 1 147 ? 12.153 -5.304 -16.128 1.00 88.81 147 LEU A C 1
ATOM 1067 O O . LEU A 1 147 ? 11.067 -5.366 -16.712 1.00 88.81 147 LEU A O 1
ATOM 1071 N N . ALA A 1 148 ? 13.123 -4.482 -16.503 1.00 88.94 148 ALA A N 1
ATOM 1072 C CA . ALA A 1 148 ? 13.050 -3.691 -17.716 1.00 88.94 148 ALA A CA 1
ATOM 1073 C C . ALA A 1 148 ? 13.430 -4.539 -18.936 1.00 88.94 148 ALA A C 1
ATOM 1075 O O . ALA A 1 148 ? 14.207 -5.494 -18.864 1.00 88.94 148 ALA A O 1
ATOM 1076 N N . THR A 1 149 ? 12.899 -4.161 -20.092 1.00 89.69 149 THR A N 1
ATOM 1077 C CA . THR A 1 149 ? 13.386 -4.674 -21.375 1.00 89.69 149 THR A CA 1
ATOM 1078 C C . THR A 1 149 ? 14.720 -4.024 -21.752 1.00 89.69 149 THR A C 1
ATOM 1080 O O . THR A 1 149 ? 15.169 -3.064 -21.128 1.00 89.69 149 THR A O 1
ATOM 1083 N N . ARG A 1 150 ? 15.373 -4.531 -22.801 1.00 92.12 150 ARG A N 1
ATOM 1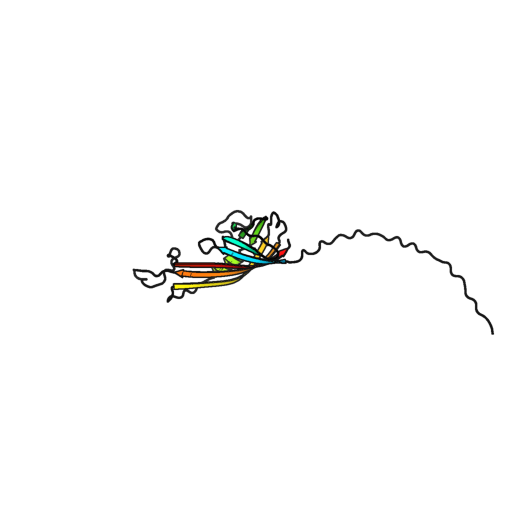084 C CA . ARG A 1 150 ? 16.536 -3.883 -23.428 1.00 92.12 150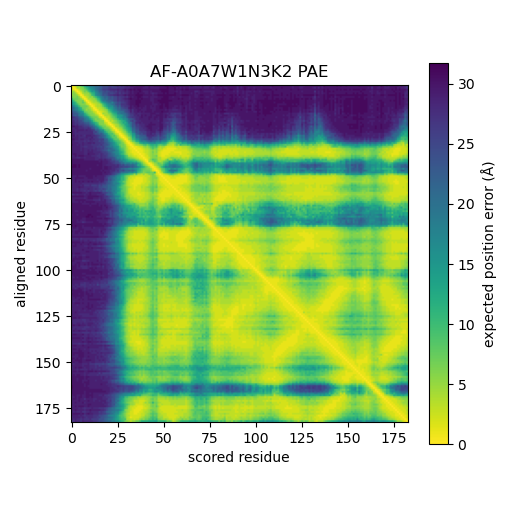 ARG A CA 1
ATOM 1085 C C . ARG A 1 150 ? 16.140 -3.187 -24.719 1.00 92.12 150 ARG A C 1
ATOM 1087 O O . ARG A 1 150 ? 15.268 -3.671 -25.443 1.00 92.12 150 ARG A O 1
ATOM 1094 N N . TYR A 1 151 ? 16.830 -2.100 -25.058 1.00 90.62 151 TYR A N 1
ATOM 1095 C CA . TYR A 1 151 ? 16.713 -1.517 -26.393 1.00 90.62 151 TYR A CA 1
ATOM 1096 C C . TYR A 1 151 ? 17.189 -2.527 -27.443 1.00 90.62 151 TYR A C 1
ATOM 1098 O O . TYR A 1 151 ? 18.313 -3.031 -27.378 1.00 90.62 151 TYR A O 1
ATOM 1106 N N . LYS A 1 152 ? 16.334 -2.816 -28.429 1.00 90.50 152 LYS A N 1
ATOM 1107 C CA . LYS A 1 152 ? 16.630 -3.784 -29.498 1.00 90.50 152 LYS 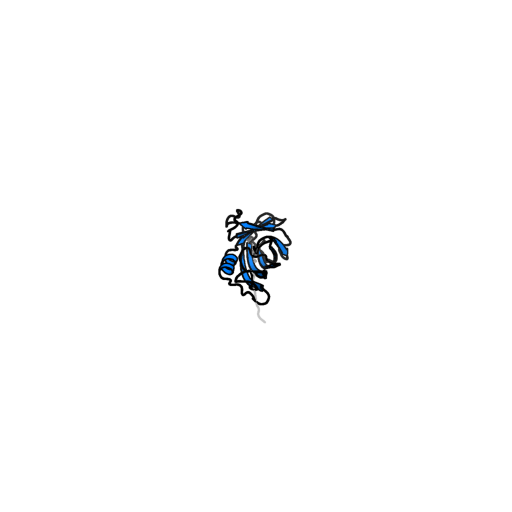A CA 1
ATOM 1108 C C . LYS A 1 152 ? 17.483 -3.194 -30.631 1.00 90.50 152 LYS A C 1
ATOM 1110 O O . LYS A 1 152 ? 18.169 -3.938 -31.327 1.00 90.50 152 LYS A O 1
ATOM 1115 N N . ALA A 1 153 ? 17.463 -1.872 -30.804 1.00 90.31 153 ALA A N 1
ATOM 1116 C CA . ALA A 1 153 ? 18.140 -1.159 -31.885 1.00 90.31 153 ALA A CA 1
ATOM 1117 C C . ALA A 1 153 ? 18.551 0.266 -31.463 1.00 90.31 153 ALA A C 1
ATOM 1119 O O . ALA A 1 153 ? 18.192 0.729 -30.379 1.00 90.31 153 ALA A O 1
ATOM 1120 N N . GLY A 1 154 ? 19.293 0.952 -32.338 1.00 92.06 154 GLY A N 1
ATOM 1121 C CA . GLY A 1 154 ? 19.775 2.321 -32.130 1.00 92.06 154 GLY A CA 1
ATOM 1122 C C . GLY A 1 154 ? 21.012 2.417 -31.230 1.00 92.06 154 GLY A C 1
ATOM 1123 O O . GLY A 1 154 ? 21.581 1.409 -30.816 1.00 92.06 154 GLY A O 1
ATOM 1124 N N . ALA A 1 155 ? 21.414 3.648 -30.898 1.00 93.25 155 ALA A N 1
ATOM 1125 C CA . ALA A 1 155 ? 22.641 3.938 -30.142 1.00 93.25 155 ALA A CA 1
ATOM 1126 C C . ALA A 1 155 ? 22.677 3.338 -28.721 1.00 93.25 155 ALA A C 1
ATOM 1128 O O . ALA A 1 155 ? 23.745 3.196 -28.136 1.00 93.25 155 ALA A O 1
ATOM 1129 N N . LYS A 1 156 ? 21.517 2.967 -28.164 1.00 91.38 156 LYS A N 1
ATOM 1130 C CA . LYS A 1 156 ? 21.389 2.347 -26.834 1.00 91.38 156 LYS A CA 1
ATOM 1131 C C . LYS A 1 156 ? 21.195 0.828 -26.890 1.00 91.38 156 LYS A C 1
ATOM 1133 O O . LYS A 1 156 ? 20.846 0.232 -25.874 1.00 91.38 156 LYS A O 1
ATOM 1138 N N . LYS A 1 157 ? 21.365 0.191 -28.057 1.00 92.94 157 LYS A N 1
ATOM 1139 C CA . LYS A 1 157 ? 21.147 -1.254 -28.237 1.00 92.94 157 LYS A CA 1
ATOM 1140 C C . LYS A 1 157 ? 21.864 -2.062 -27.146 1.00 92.94 157 LYS A C 1
ATOM 1142 O O . LYS A 1 157 ? 23.043 -1.851 -26.886 1.00 92.94 157 LYS A O 1
ATOM 1147 N N . GLY A 1 158 ? 21.136 -2.980 -26.511 1.00 90.88 158 GLY A N 1
ATOM 1148 C CA . GLY A 1 158 ? 21.644 -3.825 -25.423 1.00 90.88 158 GLY A CA 1
ATOM 1149 C C . GLY A 1 158 ? 21.595 -3.192 -24.026 1.00 90.88 158 GLY A C 1
ATOM 1150 O O . GLY A 1 158 ? 21.650 -3.923 -23.038 1.00 90.88 158 GLY A O 1
ATOM 1151 N N . GLN A 1 159 ? 21.413 -1.873 -23.917 1.00 93.25 159 GLN A N 1
ATOM 1152 C CA . GLN A 1 159 ? 21.214 -1.195 -22.634 1.00 93.25 159 GLN A CA 1
ATOM 1153 C C . GLN A 1 159 ? 19.776 -1.376 -22.134 1.00 93.25 159 GLN A C 1
ATOM 1155 O O . GLN A 1 159 ? 18.844 -1.587 -22.920 1.00 93.25 159 GLN A O 1
ATOM 1160 N N . CYS A 1 160 ? 19.591 -1.258 -20.821 1.00 91.56 160 CYS A N 1
ATOM 1161 C CA . CYS A 1 160 ? 18.276 -1.329 -20.195 1.00 91.56 160 CYS A CA 1
ATOM 1162 C C . CYS A 1 160 ? 17.385 -0.163 -20.634 1.00 91.56 160 CYS A C 1
ATOM 1164 O O . CYS A 1 160 ? 17.790 1.002 -20.624 1.00 91.56 160 CYS A O 1
ATOM 1166 N N . ASN A 1 161 ? 16.150 -0.482 -21.009 1.00 89.12 161 ASN A N 1
ATOM 1167 C CA . ASN A 1 161 ? 15.129 0.484 -21.368 1.00 89.12 161 ASN A CA 1
ATOM 1168 C C . ASN A 1 161 ? 14.358 0.913 -20.116 1.00 89.12 161 ASN A C 1
ATOM 1170 O O . ASN A 1 161 ? 13.316 0.356 -19.791 1.00 89.12 161 ASN A O 1
ATOM 1174 N N . LEU A 1 162 ? 14.904 1.915 -19.429 1.00 81.50 162 LEU A N 1
ATOM 1175 C CA . LEU A 1 162 ? 14.326 2.520 -18.223 1.00 81.50 162 LEU A CA 1
ATOM 1176 C C . LEU A 1 162 ? 13.477 3.762 -18.525 1.00 81.50 162 LEU A C 1
ATOM 1178 O O . LEU A 1 162 ? 13.242 4.581 -17.641 1.00 81.50 162 LEU A O 1
ATOM 1182 N N . SER A 1 163 ? 13.085 3.972 -19.786 1.00 73.19 163 SER A N 1
ATOM 1183 C CA . SER A 1 163 ? 12.197 5.090 -20.105 1.00 73.19 163 SER A CA 1
ATOM 1184 C C . SER A 1 163 ? 10.862 4.909 -19.374 1.00 73.19 163 SER A C 1
ATOM 1186 O O . SER A 1 163 ? 10.402 3.782 -19.215 1.00 73.19 163 SER A O 1
ATOM 1188 N N . GLY A 1 164 ? 10.227 6.001 -18.936 1.00 59.50 164 GLY A N 1
ATOM 1189 C CA . GLY A 1 164 ? 8.980 5.947 -18.151 1.00 59.50 164 GLY A CA 1
ATOM 1190 C C . GLY A 1 164 ? 7.793 5.269 -18.855 1.00 59.50 164 GLY A C 1
ATOM 1191 O O . GLY A 1 164 ? 6.821 4.929 -18.197 1.00 59.50 164 GLY A O 1
ATOM 1192 N N . ASN A 1 165 ? 7.898 5.026 -20.168 1.00 55.91 165 ASN A N 1
ATOM 1193 C CA . ASN A 1 165 ? 6.945 4.257 -20.981 1.00 55.91 165 ASN A CA 1
ATOM 1194 C C . ASN A 1 165 ? 7.579 2.991 -21.598 1.00 55.91 165 ASN A C 1
ATOM 1196 O O . ASN A 1 165 ? 7.048 2.418 -22.550 1.00 55.91 165 ASN A O 1
ATOM 1200 N N . GLY A 1 166 ? 8.755 2.581 -21.122 1.00 58.56 166 GLY A N 1
ATOM 1201 C CA . GLY A 1 166 ? 9.436 1.381 -21.585 1.00 58.56 166 GLY A CA 1
ATOM 1202 C C . GLY A 1 166 ? 8.635 0.134 -21.200 1.00 58.56 166 GLY A C 1
ATOM 1203 O O . GLY A 1 166 ? 8.106 0.075 -20.091 1.00 58.56 166 GLY A O 1
ATOM 1204 N N . PRO A 1 167 ? 8.529 -0.882 -22.076 1.00 61.94 167 PRO A N 1
ATOM 1205 C CA . PRO A 1 167 ? 7.834 -2.106 -21.719 1.00 61.94 167 PRO A CA 1
ATOM 1206 C C . PRO A 1 167 ? 8.564 -2.779 -20.554 1.00 61.94 167 PRO A C 1
ATOM 1208 O O . PRO A 1 167 ? 9.757 -3.094 -20.653 1.00 61.94 167 PRO A O 1
ATOM 1211 N N . THR A 1 168 ? 7.842 -2.976 -19.453 1.00 66.69 168 THR A N 1
ATOM 1212 C CA . THR A 1 168 ? 8.261 -3.813 -18.332 1.00 66.69 168 THR A CA 1
ATOM 1213 C C . THR A 1 168 ? 7.981 -5.268 -18.687 1.00 66.69 168 THR A C 1
ATOM 1215 O O . THR A 1 168 ? 6.906 -5.619 -19.168 1.00 66.69 168 THR A O 1
ATOM 1218 N N . THR A 1 169 ? 8.976 -6.129 -18.490 1.00 78.75 169 THR A N 1
ATOM 1219 C CA . THR A 1 169 ? 8.829 -7.573 -18.719 1.00 78.75 169 THR A CA 1
ATOM 1220 C C . THR A 1 169 ? 7.983 -8.192 -17.611 1.00 78.75 169 THR A C 1
ATOM 1222 O O . THR A 1 169 ? 7.128 -9.034 -17.862 1.00 78.75 169 THR A O 1
ATOM 1225 N N . ALA A 1 170 ? 8.231 -7.754 -16.378 1.00 83.69 170 ALA A N 1
ATOM 1226 C CA . ALA A 1 170 ? 7.471 -8.107 -15.193 1.00 83.69 170 ALA A CA 1
ATOM 1227 C C . ALA A 1 170 ? 7.720 -7.052 -14.112 1.00 83.69 170 ALA A C 1
ATOM 1229 O O . ALA A 1 170 ? 8.800 -6.454 -14.055 1.00 83.69 170 ALA A O 1
ATOM 1230 N N . SER A 1 171 ? 6.741 -6.859 -13.238 1.00 84.44 171 SER A N 1
ATOM 1231 C CA . SER A 1 171 ? 6.900 -6.099 -12.006 1.00 84.44 171 SER A CA 1
ATOM 1232 C C . SER A 1 171 ? 6.208 -6.814 -10.856 1.00 84.44 171 SER A C 1
ATOM 1234 O O . SER A 1 171 ? 5.290 -7.614 -11.044 1.00 84.44 171 SER A O 1
ATOM 1236 N N . PHE A 1 172 ? 6.693 -6.538 -9.658 1.00 84.56 172 PHE A N 1
ATOM 1237 C CA . PHE A 1 172 ? 6.144 -7.013 -8.408 1.00 84.56 172 PHE A CA 1
ATOM 1238 C C . PHE A 1 172 ? 6.117 -5.846 -7.434 1.00 84.56 172 PHE A C 1
ATOM 1240 O O . PHE A 1 172 ? 7.106 -5.127 -7.289 1.00 84.56 172 PHE A O 1
ATOM 1247 N N . SER A 1 173 ? 5.000 -5.684 -6.743 1.00 85.25 173 SER A N 1
ATOM 1248 C CA . SER A 1 173 ? 4.870 -4.697 -5.688 1.00 85.25 173 SER A CA 1
ATOM 1249 C C . SER A 1 173 ? 4.041 -5.269 -4.550 1.00 85.25 173 SER A C 1
ATOM 1251 O O . SER A 1 173 ? 3.052 -5.975 -4.751 1.00 85.25 173 SER A O 1
ATOM 1253 N N . THR A 1 174 ? 4.469 -4.985 -3.328 1.00 86.94 174 THR A N 1
ATOM 1254 C CA . THR A 1 174 ? 3.728 -5.347 -2.124 1.00 86.94 174 THR A CA 1
ATOM 1255 C C . THR A 1 174 ? 3.923 -4.275 -1.076 1.00 86.94 174 THR A C 1
ATOM 1257 O O . THR A 1 174 ? 5.002 -3.686 -0.952 1.00 86.94 174 THR A O 1
ATOM 1260 N N . ILE A 1 175 ? 2.875 -4.056 -0.291 1.00 90.31 175 ILE A N 1
ATOM 1261 C CA . ILE A 1 175 ? 2.932 -3.188 0.875 1.00 90.31 175 ILE A CA 1
ATOM 1262 C C . ILE A 1 175 ? 2.452 -4.000 2.059 1.00 90.31 175 ILE A C 1
ATOM 1264 O O . ILE A 1 175 ? 1.375 -4.597 2.028 1.00 90.31 175 ILE A O 1
ATOM 1268 N N . THR A 1 176 ? 3.267 -4.033 3.098 1.00 93.81 176 THR A N 1
ATOM 1269 C CA . THR A 1 176 ? 2.909 -4.641 4.374 1.00 93.81 176 THR A CA 1
ATOM 1270 C C . THR A 1 176 ? 3.014 -3.603 5.466 1.00 93.81 176 THR A C 1
ATOM 1272 O O . THR A 1 176 ? 3.653 -2.566 5.300 1.00 93.81 176 THR A O 1
ATOM 1275 N N . GLY A 1 177 ? 2.389 -3.849 6.602 1.00 93.12 177 GLY A N 1
ATOM 1276 C CA . GLY A 1 177 ? 2.530 -2.935 7.715 1.00 93.12 177 GLY A CA 1
ATOM 1277 C C . GLY A 1 177 ? 1.881 -3.427 8.978 1.00 93.12 177 GLY A C 1
ATOM 1278 O O . GLY A 1 177 ? 1.177 -4.435 8.998 1.00 93.12 177 GLY A O 1
ATOM 1279 N N . SER A 1 178 ? 2.115 -2.667 10.032 1.00 93.44 178 SER A N 1
ATOM 1280 C CA . SER A 1 178 ? 1.494 -2.886 11.322 1.00 93.44 178 SER A CA 1
ATOM 1281 C C . SER A 1 178 ? 1.059 -1.559 11.915 1.00 93.44 178 SER A C 1
ATOM 1283 O O . SER A 1 178 ? 1.692 -0.520 11.714 1.00 93.44 178 SER A O 1
ATOM 1285 N N . MET A 1 179 ? -0.050 -1.586 12.640 1.00 91.50 179 MET A N 1
ATOM 1286 C CA . MET A 1 179 ? -0.580 -0.408 13.309 1.00 91.50 179 MET A CA 1
ATOM 1287 C C . MET A 1 179 ? -1.227 -0.775 14.634 1.00 91.50 179 MET A C 1
ATOM 1289 O O . MET A 1 179 ? -1.675 -1.899 14.852 1.00 91.50 179 MET A O 1
ATOM 1293 N N . SER A 1 180 ? -1.279 0.224 15.495 1.00 91.94 180 SER A N 1
ATOM 1294 C CA . SER A 1 180 ? -1.939 0.198 16.786 1.00 91.94 180 SER A CA 1
ATOM 1295 C C . SER A 1 180 ? -3.167 1.093 16.708 1.00 91.94 180 SER A C 1
ATOM 1297 O O . SER A 1 180 ? -3.031 2.268 16.357 1.00 91.94 180 SER A O 1
ATOM 1299 N N . VAL A 1 181 ? -4.344 0.545 17.016 1.00 89.00 181 VAL A N 1
ATOM 1300 C CA . VAL A 1 181 ? -5.624 1.263 16.942 1.00 89.00 181 VAL A CA 1
ATOM 1301 C C . VAL A 1 181 ? -6.388 1.267 18.252 1.00 89.00 181 VAL A C 1
ATOM 1303 O O . VAL A 1 181 ? -6.364 0.297 19.012 1.00 89.00 181 VAL A O 1
ATOM 1306 N N . SER A 1 182 ? -7.132 2.348 18.437 1.00 85.62 182 SER A N 1
ATOM 1307 C CA . SER A 1 182 ? -8.328 2.411 19.267 1.00 85.62 182 SER A CA 1
ATOM 1308 C C . SER A 1 182 ? -9.543 2.330 18.340 1.00 85.62 182 SER A C 1
ATOM 1310 O O . SER A 1 182 ? -9.527 2.938 17.268 1.00 85.62 182 SER A O 1
ATOM 1312 N N . LEU A 1 183 ? -10.550 1.546 18.725 1.00 80.06 183 LEU A N 1
ATOM 1313 C CA . LEU A 1 183 ? -11.838 1.405 18.033 1.00 80.06 183 LEU A CA 1
ATOM 1314 C C . LEU A 1 183 ? -12.969 1.884 18.941 1.00 80.06 183 LEU A C 1
ATOM 1316 O O . LEU A 1 183 ? -12.774 1.800 20.182 1.00 80.06 183 LEU A O 1
#

Mean predicted aligned error: 12.21 Å

Secondary structure (DSSP, 8-state):
-------------------------PPPP---EEEEEEEEE-TTT-S-EEEEEEES--EEEEEEEE-TTS-B-TT-SEEEEEESS-EEEEE-HHHHHHHHT--PPEETTTTEEEEEEEEEEEEEE---GGGTT-EEEEEEEEEEEEEEPBP-SSTTTTSB---TTSPEEEEEEEEEEEEEEE-

Solvent-accessible surface area (backbone atoms only — not comparable to full-atom values): 10394 Å² total; per-residue (Å²): 135,86,88,88,87,84,83,89,79,85,86,79,88,79,84,80,82,80,80,85,73,82,77,77,80,72,78,72,78,61,69,74,32,55,30,40,40,42,36,44,47,42,93,65,102,45,100,37,27,45,33,40,38,38,69,76,44,81,49,42,42,36,44,42,49,5,35,96,84,66,47,81,27,97,84,36,50,18,34,34,39,42,40,82,61,31,35,32,34,35,47,34,51,55,48,57,60,58,57,76,71,63,77,77,63,66,42,71,91,72,23,32,37,64,46,78,49,69,74,38,57,36,42,40,36,78,27,30,70,83,29,49,68,32,36,36,46,32,32,36,29,40,41,39,37,40,30,39,34,56,32,88,60,72,100,52,47,72,38,56,32,78,54,97,83,42,64,63,77,46,74,49,61,43,35,40,34,43,34,39,33,33,104

Foldseek 3Di:
DDDDDDDDDDDDDDDDDDDDDPDDPDDDDQPWWKKKKKAFDDPDQDSWHKIAIDTPDGWIDIKAADAPVRHGDPPHQKIWDDTPQWIKIKRNVLVVVVVVPDDWDADFVQRKTKDKDWFRKMWIGDIDGVCNPKTKIKIKIKIKMWHFDADCDDPRGSTGDPPPPGDTPDMGMMMMMMMIIRD

Sequence (183 aa):
MTPRTARQLLGLLIAITCITVPSAAFATPSATKSVQIWVTPDKGDTPYGKVLFTGAIGDYGKTINTDKNGKVDSNGDYVKVVLKKGTFVVDATAIAKRFAHLAPKVDSSTCSAIISVTHVPITISGGTGSYAAIAGKGNLNFVFAGLATRYKAGAKKGQCNLSGNGPTTASFSTITGSMSVSL

Nearest PDB structures (foldseek):
  5fr8-assembly2_B  TM=1.629E-01  e=6.327E+00  Acinetobacter baumannii
  6ehd-assembly1_A  TM=1.118E-01  e=3.724E+00  Vibrio cholerae O395
  5mzs-assembly1_A  TM=1.243E-01  e=7.034E+00  Pseudomonas aeruginosa PAO1